Protein AF-A0A931CW16-F1 (afdb_monomer)

Secondary structure (DSSP, 8-state):
---STT----S-S-GGG-SSPPPPPP-TT--PPPHHHHHHHHHS-SSSSTTTTGGGSPTTPPTT---EEE-S-TTS-EEEEEE--BPPTTS---S----B---HHHHHHHHHHHHHHHHTT-EEEEEESS-SSSS-TTSSSSBP--TT-TTSPPPSS-HHHHHHHHHT-TTEEEEEE-SS-S--EEEE--SSTTT-GGG-EEEEE---SSSTT--EEEEEEEE-TTS-EEEEEEEE-----TTSHHHHHHHHHHHHHHHTT----TTT-SSSSBPEETTTTEE-EETTEEPB-TTS---TTS---EEEEEPPPHHHHHHHHHH-S--

Nearest PDB structures (foldseek):
  2xmo-assembly2_B  TM=6.231E-01  e=6.971E-08  Listeria monocytogenes
  9asm-assembly1_B  TM=3.849E-01  e=2.188E+00  Homo sapiens
  8qzr-assembly1_H  TM=4.673E-01  e=2.800E+00  Homo sapiens
  7sg2-assembly2_J  TM=2.780E-01  e=3.369E+00  Homo sapiens

InterPro domains:
  IPR022507 Metallophosphoesterase, RPA4764 [TIGR03768] (1-313)
  IPR029052 Metallo-dependent phosphatase-like [G3DSA:3.60.21.10] (50-248)
  IPR029052 Metallo-dependent phosphatase-like [SSF56300] (57-215)
  IPR051918 Serine/threonine-protein phosphatase CPPED1 [PTHR43143] (79-217)

Structure (mmCIF, N/CA/C/O backbone):
data_AF-A0A931CW16-F1
#
_entry.id   AF-A0A931CW16-F1
#
loop_
_atom_site.group_PDB
_atom_site.id
_atom_site.type_symbol
_atom_site.label_atom_id
_atom_site.label_alt_id
_atom_site.label_comp_id
_atom_site.label_asym_id
_atom_site.label_entity_id
_atom_site.label_seq_id
_atom_site.pdbx_PDB_ins_code
_atom_site.Cartn_x
_atom_site.Cartn_y
_atom_site.Cartn_z
_atom_site.occupancy
_atom_site.B_iso_or_equiv
_atom_site.auth_seq_id
_atom_site.auth_comp_id
_atom_site.auth_asym_id
_atom_site.auth_atom_id
_atom_site.pdbx_PDB_model_num
ATOM 1 N N . ASP A 1 1 ? 19.655 -14.337 -23.519 1.00 57.34 1 ASP A N 1
ATOM 2 C CA . ASP A 1 1 ? 18.785 -14.649 -24.675 1.00 57.34 1 ASP A CA 1
ATOM 3 C C . ASP A 1 1 ? 17.748 -15.747 -24.375 1.00 57.34 1 ASP A C 1
ATOM 5 O O . ASP A 1 1 ? 17.162 -16.269 -25.307 1.00 57.34 1 ASP A O 1
ATOM 9 N N . GLY A 1 2 ? 17.495 -16.106 -23.105 1.00 60.25 2 GLY A N 1
ATOM 10 C CA . GLY A 1 2 ? 16.505 -17.141 -22.759 1.00 60.25 2 GLY A CA 1
ATOM 11 C C . GLY A 1 2 ? 16.958 -18.588 -23.001 1.00 60.25 2 GLY A C 1
ATOM 12 O O . GLY A 1 2 ? 16.238 -19.511 -22.645 1.00 60.25 2 GLY A O 1
ATOM 13 N N . THR A 1 3 ? 18.168 -18.818 -23.524 1.00 62.62 3 THR A N 1
ATOM 14 C CA . THR A 1 3 ? 18.643 -20.160 -23.928 1.00 62.62 3 THR A CA 1
ATOM 15 C C . THR A 1 3 ? 18.969 -21.110 -22.776 1.00 62.62 3 THR A C 1
ATOM 17 O O . THR A 1 3 ? 19.305 -22.272 -23.004 1.00 62.62 3 THR A O 1
ATOM 20 N N . THR A 1 4 ? 18.884 -20.654 -21.524 1.00 65.81 4 THR A N 1
ATOM 21 C CA . THR A 1 4 ? 19.077 -21.517 -20.356 1.00 65.81 4 THR A CA 1
ATOM 22 C C . THR A 1 4 ? 17.974 -21.283 -19.325 1.00 65.81 4 THR A C 1
ATOM 24 O O . THR A 1 4 ? 17.571 -20.133 -19.134 1.00 65.81 4 THR A O 1
ATOM 27 N N . PRO A 1 5 ? 17.548 -22.324 -18.583 1.00 57.94 5 PRO A N 1
ATOM 28 C CA . PRO A 1 5 ? 16.479 -22.212 -17.582 1.00 57.94 5 PRO A CA 1
ATOM 29 C C . PRO A 1 5 ? 16.763 -21.196 -16.469 1.00 57.94 5 PRO A C 1
ATOM 31 O O . PRO A 1 5 ? 15.848 -20.683 -15.839 1.00 57.94 5 PRO A O 1
ATOM 34 N N . ASN A 1 6 ? 18.045 -20.904 -16.228 1.00 64.06 6 ASN A N 1
ATOM 35 C CA . ASN A 1 6 ? 18.498 -19.986 -15.185 1.00 64.06 6 ASN A CA 1
ATOM 36 C C . ASN A 1 6 ? 18.958 -18.631 -15.743 1.00 64.06 6 ASN A C 1
ATOM 38 O O . ASN A 1 6 ? 19.599 -17.871 -15.022 1.00 64.06 6 ASN A O 1
ATOM 42 N N . GLY A 1 7 ? 18.713 -18.353 -17.028 1.00 68.19 7 GLY A N 1
ATOM 43 C CA . GLY A 1 7 ? 19.107 -17.089 -17.648 1.00 68.19 7 GLY A CA 1
ATOM 44 C C . GLY A 1 7 ? 20.611 -16.814 -17.572 1.00 68.19 7 GLY A C 1
ATOM 45 O O . GLY A 1 7 ? 21.000 -15.673 -17.339 1.00 68.19 7 GLY A O 1
ATOM 46 N N . LYS A 1 8 ? 21.461 -17.845 -17.739 1.00 71.38 8 LYS A N 1
ATOM 47 C CA . LYS A 1 8 ? 22.925 -17.715 -17.799 1.00 71.38 8 LYS A CA 1
ATOM 48 C C . LYS A 1 8 ? 23.269 -16.529 -18.688 1.00 71.38 8 LYS A C 1
ATOM 50 O O . LYS A 1 8 ? 22.975 -16.535 -19.884 1.00 71.38 8 LYS A O 1
ATOM 55 N N . ILE A 1 9 ? 23.899 -15.528 -18.087 1.00 68.75 9 ILE A N 1
ATOM 56 C CA . ILE A 1 9 ? 24.319 -14.345 -18.816 1.00 68.75 9 ILE A CA 1
ATOM 57 C C . ILE A 1 9 ? 25.451 -14.785 -19.740 1.00 68.75 9 ILE A C 1
ATOM 59 O O . ILE A 1 9 ? 26.540 -15.155 -19.300 1.00 68.75 9 ILE A O 1
ATOM 63 N N . ILE A 1 10 ? 25.160 -14.809 -21.033 1.00 71.12 10 ILE A N 1
ATOM 64 C CA . ILE A 1 10 ? 26.134 -15.046 -22.088 1.00 71.12 10 ILE A CA 1
ATOM 65 C C . ILE A 1 10 ? 26.307 -13.732 -22.842 1.00 71.12 10 ILE A C 1
ATOM 67 O O . ILE A 1 10 ? 25.326 -13.033 -23.077 1.00 71.12 10 ILE A O 1
ATOM 71 N N . LYS A 1 11 ? 27.553 -13.399 -23.197 1.00 74.12 11 LYS A N 1
ATOM 72 C CA . LYS A 1 11 ? 27.914 -12.150 -23.889 1.00 74.12 11 LYS A CA 1
ATOM 73 C C . LYS A 1 11 ? 27.670 -10.876 -23.051 1.00 74.12 11 LYS A C 1
ATOM 75 O O . LYS A 1 11 ? 26.980 -9.963 -23.483 1.00 74.12 11 LYS A O 1
ATOM 80 N N . TYR A 1 12 ? 28.263 -10.815 -21.857 1.00 78.00 12 TYR A N 1
ATOM 81 C CA . TYR A 1 12 ? 28.337 -9.603 -21.028 1.00 78.00 12 TYR A CA 1
ATOM 82 C C . TYR A 1 12 ? 29.797 -9.203 -20.788 1.00 78.00 12 TYR A C 1
ATOM 84 O O . TYR A 1 12 ? 30.684 -10.057 -20.809 1.00 78.00 12 TYR A O 1
ATOM 92 N N . GLY A 1 13 ? 30.048 -7.917 -20.554 1.00 79.44 13 GLY A N 1
ATOM 93 C CA . GLY A 1 13 ? 31.384 -7.383 -20.292 1.00 79.44 13 GLY A CA 1
ATOM 94 C C . GLY A 1 13 ? 31.537 -5.942 -20.787 1.00 79.44 13 GLY A C 1
ATOM 95 O O . GLY A 1 13 ? 30.574 -5.381 -21.310 1.00 79.44 13 GLY A O 1
ATOM 96 N N . PRO A 1 14 ? 32.731 -5.346 -20.622 1.00 84.25 14 PRO A N 1
ATOM 97 C CA . PRO A 1 14 ? 33.080 -4.063 -21.227 1.00 84.25 14 PRO A CA 1
ATOM 98 C C . PRO A 1 14 ? 32.743 -4.026 -22.718 1.00 84.25 14 PRO A C 1
ATOM 100 O O . PRO A 1 14 ? 32.981 -5.009 -23.419 1.00 84.25 14 PRO A O 1
ATOM 103 N N . VAL A 1 15 ? 32.223 -2.894 -23.196 1.00 82.06 15 VAL A N 1
ATOM 104 C CA . VAL A 1 15 ? 31.842 -2.709 -24.608 1.00 82.06 15 VAL A CA 1
ATOM 105 C C . VAL A 1 15 ? 33.021 -3.014 -25.540 1.00 82.06 15 VAL A C 1
ATOM 107 O O . VAL A 1 15 ? 32.836 -3.697 -26.541 1.00 82.06 15 VAL A O 1
ATOM 110 N N . ASP A 1 16 ? 34.240 -2.635 -25.143 1.00 90.00 16 ASP A N 1
ATOM 111 C CA . ASP A 1 16 ? 35.482 -2.876 -25.894 1.00 90.00 16 ASP A CA 1
ATOM 112 C C . ASP A 1 16 ? 35.802 -4.365 -26.120 1.00 90.00 16 ASP A C 1
ATOM 114 O O . ASP A 1 16 ? 36.555 -4.710 -27.030 1.00 90.00 16 ASP A O 1
ATOM 118 N N . ASN A 1 17 ? 35.215 -5.271 -25.328 1.00 88.69 17 ASN A N 1
ATOM 119 C CA . ASN A 1 17 ? 35.391 -6.715 -25.502 1.00 88.69 17 ASN A CA 1
ATOM 120 C C . ASN A 1 17 ? 34.526 -7.289 -26.638 1.00 88.69 17 ASN A C 1
ATOM 122 O O . ASN A 1 17 ? 34.609 -8.487 -26.921 1.00 88.69 17 ASN A O 1
ATOM 126 N N . PHE A 1 18 ? 33.687 -6.470 -27.276 1.00 86.25 18 PHE A N 1
ATOM 127 C CA . PHE A 1 18 ? 32.764 -6.890 -28.321 1.00 86.25 18 PHE A CA 1
ATOM 128 C C . PHE A 1 18 ? 33.027 -6.108 -29.610 1.00 86.25 18 PHE A C 1
ATOM 130 O O . PHE A 1 18 ? 32.731 -4.922 -29.705 1.00 86.25 18 PHE A O 1
ATOM 137 N N . SER A 1 19 ? 33.529 -6.790 -30.646 1.00 90.12 19 SER A N 1
ATOM 138 C CA . SER A 1 19 ? 33.663 -6.209 -31.994 1.00 90.12 19 SER A CA 1
ATOM 139 C C . SER A 1 19 ? 32.308 -5.892 -32.642 1.00 90.12 19 SER A C 1
ATOM 141 O O . SER A 1 19 ? 32.228 -5.048 -33.531 1.00 90.12 19 SER A O 1
ATOM 143 N N . THR A 1 20 ? 31.246 -6.557 -32.185 1.00 87.19 20 THR A N 1
ATOM 144 C CA . THR A 1 20 ? 29.844 -6.297 -32.525 1.00 87.19 20 THR A CA 1
ATOM 145 C C . THR A 1 20 ? 28.998 -6.419 -31.258 1.00 87.19 20 THR A C 1
ATOM 147 O O . THR A 1 20 ? 29.183 -7.408 -30.534 1.00 87.19 20 THR A O 1
ATOM 150 N N . PRO A 1 21 ? 28.060 -5.492 -30.988 1.00 84.25 21 PRO A N 1
ATOM 151 C CA . PRO A 1 21 ? 27.172 -5.591 -29.835 1.00 84.25 21 PRO A CA 1
ATOM 152 C C . PRO A 1 21 ? 26.473 -6.958 -29.764 1.00 84.25 21 PRO A C 1
ATOM 154 O O . PRO A 1 21 ? 26.014 -7.462 -30.791 1.00 84.25 21 PRO A O 1
ATOM 157 N N . PRO A 1 22 ? 26.384 -7.588 -28.581 1.00 81.50 22 PRO A N 1
ATOM 158 C CA . PRO A 1 22 ? 25.623 -8.816 -28.414 1.00 81.50 22 PRO A CA 1
ATOM 159 C C . PRO A 1 22 ? 24.160 -8.628 -28.814 1.00 81.50 22 PRO A C 1
ATOM 161 O O . PRO A 1 22 ? 23.429 -7.860 -28.195 1.00 81.50 22 PRO A O 1
ATOM 164 N N . GLU A 1 23 ? 23.719 -9.373 -29.821 1.00 79.12 23 GLU A N 1
ATOM 165 C CA . GLU A 1 23 ? 22.314 -9.393 -30.214 1.00 79.12 23 GLU A CA 1
ATOM 166 C C . GLU A 1 23 ? 21.527 -10.397 -29.367 1.00 79.12 23 GLU A C 1
ATOM 168 O O . GLU A 1 23 ? 21.999 -11.498 -29.047 1.00 79.12 23 GLU A O 1
ATOM 173 N N . VAL A 1 24 ? 20.303 -10.014 -29.008 1.00 75.88 24 VAL A N 1
ATOM 174 C CA . VAL A 1 24 ? 19.312 -10.925 -28.437 1.00 75.88 24 VAL A CA 1
ATOM 175 C C . VAL A 1 24 ? 18.576 -11.570 -29.602 1.00 75.88 24 VAL A C 1
ATOM 177 O O . VAL A 1 24 ? 18.041 -10.857 -30.445 1.00 75.88 24 VAL A O 1
ATOM 180 N N . VAL A 1 25 ? 18.538 -12.906 -29.643 1.00 79.69 25 VAL A N 1
ATOM 181 C CA . VAL A 1 25 ? 17.783 -13.643 -30.666 1.00 79.69 25 VAL A CA 1
ATOM 182 C C . VAL A 1 25 ? 16.345 -13.126 -30.686 1.00 79.69 25 VAL A C 1
ATOM 184 O O . VAL A 1 25 ? 15.686 -13.086 -29.639 1.00 79.69 25 VAL A O 1
ATOM 187 N N . ALA A 1 26 ? 15.904 -12.685 -31.866 1.00 82.56 26 ALA A N 1
ATOM 188 C CA . ALA A 1 26 ? 14.536 -12.253 -32.082 1.00 82.56 26 ALA A CA 1
ATOM 189 C C . ALA A 1 26 ? 13.607 -13.439 -31.827 1.00 82.56 26 ALA A C 1
ATOM 191 O O . ALA A 1 26 ? 13.802 -14.528 -32.365 1.00 82.56 26 ALA A O 1
ATOM 192 N N . ASP A 1 27 ? 12.621 -13.210 -30.979 1.00 83.62 27 ASP A N 1
ATOM 193 C CA . ASP A 1 27 ? 11.604 -14.181 -30.629 1.00 83.62 27 ASP A CA 1
ATOM 194 C C . ASP A 1 27 ? 10.280 -13.613 -31.149 1.00 83.62 27 ASP A C 1
ATOM 196 O O . ASP A 1 27 ? 9.843 -12.586 -30.623 1.00 83.62 27 ASP A O 1
ATOM 200 N N . PRO A 1 28 ? 9.694 -14.185 -32.219 1.00 87.69 28 PRO A N 1
ATOM 201 C CA . PRO A 1 28 ? 8.461 -13.660 -32.798 1.00 87.69 28 PRO A CA 1
ATOM 202 C C . PRO A 1 28 ? 7.274 -13.749 -31.829 1.00 87.69 28 PRO A C 1
ATOM 204 O O . PRO A 1 28 ? 6.307 -13.013 -32.011 1.00 87.69 28 PRO A O 1
ATOM 207 N N . ASP A 1 29 ? 7.371 -14.580 -30.786 1.00 86.62 29 ASP A N 1
ATOM 208 C CA . ASP A 1 29 ? 6.355 -14.716 -29.743 1.00 86.62 29 ASP A CA 1
ATOM 209 C C . ASP A 1 29 ? 6.587 -13.737 -28.575 1.00 86.62 29 ASP A C 1
ATOM 211 O O . ASP A 1 29 ? 5.771 -13.655 -27.656 1.00 86.62 29 ASP A O 1
ATOM 215 N N . ARG A 1 30 ? 7.679 -12.956 -28.583 1.00 88.31 30 ARG A N 1
ATOM 216 C CA . ARG A 1 30 ? 7.938 -11.932 -27.563 1.00 88.31 30 ARG A CA 1
ATOM 217 C C . ARG A 1 30 ? 7.232 -10.630 -27.921 1.00 88.31 30 ARG A C 1
ATOM 219 O O . ARG A 1 30 ? 7.682 -9.881 -28.784 1.00 88.31 30 ARG A O 1
ATOM 226 N N . TYR A 1 31 ? 6.196 -10.308 -27.160 1.00 88.50 31 TYR A N 1
ATOM 227 C CA . TYR A 1 31 ? 5.486 -9.036 -27.238 1.00 88.50 31 TYR A CA 1
ATOM 228 C C . TYR A 1 31 ? 5.188 -8.494 -25.835 1.00 88.50 31 TYR A C 1
ATOM 230 O O . TYR A 1 31 ? 5.164 -9.239 -24.855 1.00 88.50 31 TYR A O 1
ATOM 238 N N . SER A 1 32 ? 4.997 -7.180 -25.731 1.00 88.94 32 SER A N 1
ATOM 239 C CA . SER A 1 32 ? 4.537 -6.546 -24.493 1.00 88.94 32 SER A CA 1
ATOM 240 C C . SER A 1 32 ? 3.039 -6.773 -24.320 1.00 88.94 32 SER A C 1
ATOM 242 O O . SER A 1 32 ? 2.284 -6.635 -25.281 1.00 88.94 32 SER A O 1
ATOM 244 N N . LEU A 1 33 ? 2.609 -7.084 -23.099 1.00 91.44 33 LEU A N 1
ATOM 245 C CA . LEU A 1 33 ? 1.189 -7.180 -22.769 1.00 91.44 33 LEU A CA 1
ATOM 246 C C . LEU A 1 33 ? 0.609 -5.785 -22.525 1.00 91.44 33 LEU A C 1
ATOM 248 O O . LEU A 1 33 ? 1.246 -4.950 -21.882 1.00 91.44 33 LEU A O 1
ATOM 252 N N . THR A 1 34 ? -0.616 -5.551 -22.991 1.00 90.31 34 THR A N 1
ATOM 253 C CA . THR A 1 34 ? -1.440 -4.446 -22.482 1.00 90.31 34 THR A CA 1
ATOM 254 C C . THR A 1 34 ? -1.905 -4.752 -21.056 1.00 90.31 34 THR A C 1
ATOM 256 O O . THR A 1 34 ? -1.884 -5.907 -20.626 1.00 90.31 34 THR A O 1
ATOM 259 N N . LYS A 1 35 ? -2.390 -3.742 -20.321 1.00 90.31 35 LYS A N 1
ATOM 260 C CA . LYS A 1 35 ? -2.974 -3.945 -18.984 1.00 90.31 35 LYS A CA 1
ATOM 261 C C . LYS A 1 35 ? -4.098 -4.985 -19.000 1.00 90.31 35 LYS A C 1
ATOM 263 O O . LYS A 1 35 ? -4.110 -5.888 -18.172 1.00 90.31 35 LYS A O 1
ATOM 268 N N . THR A 1 36 ? -4.992 -4.915 -19.986 1.00 92.62 36 THR A N 1
ATOM 269 C CA . THR A 1 36 ? -6.078 -5.891 -20.155 1.00 92.62 36 THR A CA 1
ATOM 270 C C . THR A 1 36 ? -5.546 -7.303 -20.394 1.00 92.62 36 THR A C 1
ATOM 272 O O . THR A 1 36 ? -5.963 -8.223 -19.703 1.00 92.62 36 THR A O 1
ATOM 275 N N . GLN A 1 37 ? -4.570 -7.477 -21.292 1.00 93.88 37 GLN A N 1
ATOM 276 C CA . GLN A 1 37 ? -3.961 -8.790 -21.543 1.00 93.88 37 GLN A CA 1
ATOM 277 C C . GLN A 1 37 ? -3.226 -9.334 -20.310 1.00 93.88 37 GLN A C 1
ATOM 279 O O . GLN A 1 37 ? -3.226 -10.538 -20.060 1.00 93.88 37 GLN A O 1
ATOM 284 N N . TRP A 1 38 ? -2.596 -8.451 -19.532 1.00 93.62 38 TRP A N 1
ATOM 285 C CA . TRP A 1 38 ? -1.941 -8.817 -18.281 1.00 93.62 38 TRP A CA 1
ATOM 286 C C . TRP A 1 38 ? -2.953 -9.301 -17.237 1.00 93.62 38 TRP A C 1
ATOM 288 O O . TRP A 1 38 ? -2.726 -10.348 -16.639 1.00 93.62 38 TRP A O 1
ATOM 298 N N . ILE A 1 39 ? -4.093 -8.617 -17.076 1.00 94.88 39 ILE A N 1
ATOM 299 C CA . ILE A 1 39 ? -5.200 -9.057 -16.206 1.00 94.88 39 ILE A CA 1
ATOM 300 C C . ILE A 1 39 ? -5.759 -10.407 -16.678 1.00 94.88 39 ILE A C 1
ATOM 302 O O . ILE A 1 39 ? -5.897 -11.331 -15.878 1.00 94.88 39 ILE A O 1
ATOM 306 N N . GLU A 1 40 ? -6.030 -10.559 -17.978 1.00 95.00 40 GLU A N 1
ATOM 307 C CA . GLU A 1 40 ? -6.536 -11.807 -18.568 1.00 95.00 40 GLU A CA 1
ATOM 308 C C . GLU A 1 40 ? -5.609 -13.000 -18.288 1.00 95.00 40 GLU A C 1
ATOM 310 O O . GLU A 1 40 ? -6.080 -14.110 -18.026 1.00 95.00 40 GLU A O 1
ATOM 315 N N . ALA A 1 41 ? -4.291 -12.779 -18.261 1.00 94.62 41 ALA A N 1
ATOM 316 C CA . ALA A 1 41 ? -3.324 -13.827 -17.958 1.00 94.62 41 ALA A CA 1
ATOM 317 C C . ALA A 1 41 ? -3.500 -14.427 -16.548 1.00 94.62 41 ALA A C 1
ATOM 319 O O . ALA A 1 41 ? -3.218 -15.611 -16.367 1.00 94.62 41 ALA A O 1
ATOM 320 N N . PHE A 1 42 ? -4.024 -13.679 -15.565 1.00 95.81 42 PHE A N 1
ATOM 321 C CA . PHE A 1 42 ? -4.295 -14.218 -14.221 1.00 95.81 42 PHE A CA 1
ATOM 322 C C . PHE A 1 42 ? -5.445 -15.223 -14.188 1.00 95.81 42 PHE A C 1
ATOM 324 O O . PHE A 1 42 ? -5.510 -16.037 -13.265 1.00 95.81 42 PHE A O 1
ATOM 331 N N . PHE A 1 43 ? -6.335 -15.208 -15.180 1.00 96.62 43 PHE A N 1
ATOM 332 C CA . PHE A 1 43 ? -7.392 -16.212 -15.311 1.00 96.62 43 PHE A CA 1
ATOM 333 C C . PHE A 1 43 ? -6.874 -17.513 -15.929 1.00 96.62 43 PHE A C 1
ATOM 335 O O . PHE A 1 43 ? -7.404 -18.583 -15.636 1.00 96.62 43 PHE A O 1
ATOM 342 N N . ASN A 1 44 ? -5.801 -17.449 -16.723 1.00 96.06 44 ASN A N 1
ATOM 343 C CA . ASN A 1 44 ? -5.103 -18.623 -17.241 1.00 96.06 44 ASN A CA 1
ATOM 344 C C . ASN A 1 44 ? -3.962 -19.047 -16.301 1.00 96.06 44 ASN A C 1
ATOM 346 O O . ASN A 1 44 ? -2.779 -18.974 -16.637 1.00 96.06 44 ASN A O 1
ATOM 350 N N . THR A 1 45 ? -4.329 -19.472 -15.096 1.00 94.88 45 THR A N 1
ATOM 351 C CA . THR A 1 45 ? -3.386 -19.842 -14.037 1.00 94.88 45 THR A CA 1
ATOM 352 C C . THR A 1 45 ? -3.533 -21.308 -13.622 1.00 94.88 45 THR A C 1
ATOM 354 O O . THR A 1 45 ? -4.551 -21.949 -13.863 1.00 94.88 45 THR A O 1
ATOM 357 N N . SER A 1 46 ? -2.492 -21.841 -12.980 1.00 95.56 46 SER A N 1
ATOM 358 C CA . SER A 1 46 ? -2.514 -23.153 -12.312 1.00 95.56 46 SER A CA 1
ATOM 359 C C . SER A 1 46 ? -2.668 -23.046 -10.790 1.00 95.56 46 SER A C 1
ATOM 361 O O . SER A 1 46 ? -2.697 -24.067 -10.103 1.00 95.56 46 SER A O 1
ATOM 363 N N . THR A 1 47 ? -2.724 -21.822 -10.257 1.00 94.88 47 THR A N 1
ATOM 364 C CA . THR A 1 47 ? -2.871 -21.531 -8.828 1.00 94.88 47 THR A CA 1
ATOM 365 C C . THR A 1 47 ? -4.223 -20.902 -8.536 1.00 94.88 47 THR A C 1
ATOM 367 O O . THR A 1 47 ? -4.776 -20.183 -9.361 1.00 94.88 47 THR A O 1
ATOM 370 N N . GLU A 1 48 ? -4.733 -21.142 -7.333 1.00 93.88 48 GLU A N 1
ATOM 371 C CA . GLU A 1 48 ? -6.018 -20.605 -6.894 1.00 93.88 48 GLU A CA 1
ATOM 372 C C . GLU A 1 48 ? -5.860 -19.302 -6.084 1.00 93.88 48 GLU A C 1
ATOM 374 O O . GLU A 1 48 ? -4.836 -19.128 -5.412 1.00 93.88 48 GLU A O 1
ATOM 379 N N . PRO A 1 49 ? -6.884 -18.428 -6.079 1.00 93.94 49 PRO A N 1
ATOM 380 C CA . PRO A 1 49 ? -8.067 -18.501 -6.939 1.00 93.94 49 PRO A CA 1
ATOM 381 C C . PRO A 1 49 ? -7.735 -18.106 -8.386 1.00 93.94 49 PRO A C 1
ATOM 383 O O . PRO A 1 49 ? -6.933 -17.197 -8.614 1.00 93.94 49 PRO A O 1
ATOM 386 N N . ALA A 1 50 ? -8.367 -18.752 -9.369 1.00 96.00 50 ALA A N 1
ATOM 387 C CA . ALA A 1 50 ? -8.290 -18.300 -10.760 1.00 96.00 50 ALA A CA 1
ATOM 388 C C . ALA A 1 50 ? -8.699 -16.818 -10.883 1.00 96.00 50 ALA A C 1
ATOM 390 O O . ALA A 1 50 ? -9.683 -16.387 -10.288 1.00 96.00 50 ALA A O 1
ATOM 391 N N . GLY A 1 51 ? -7.923 -16.026 -11.628 1.00 95.62 51 GLY A N 1
ATOM 392 C CA . GLY A 1 51 ? -8.107 -14.574 -11.726 1.00 95.62 51 GLY A CA 1
ATOM 393 C C . GLY A 1 51 ? -7.457 -13.777 -10.591 1.00 95.62 51 GLY A C 1
ATOM 394 O O . GLY A 1 51 ? -7.314 -12.569 -10.729 1.00 95.62 51 GLY A O 1
ATOM 395 N N . HIS A 1 52 ? -7.015 -14.419 -9.499 1.00 95.38 52 HIS A N 1
ATOM 396 C CA . HIS A 1 52 ? -6.299 -13.779 -8.379 1.00 95.38 52 HIS A CA 1
ATOM 397 C C . HIS A 1 52 ? -6.996 -12.516 -7.840 1.00 95.38 52 HIS A C 1
ATOM 399 O O . HIS A 1 52 ? -6.344 -11.547 -7.458 1.00 95.38 52 HIS A O 1
ATOM 405 N N . GLY A 1 53 ? -8.335 -12.539 -7.815 1.00 96.12 53 GLY A N 1
ATOM 406 C CA . GLY A 1 53 ? -9.190 -11.444 -7.352 1.00 96.12 53 GLY A CA 1
ATOM 407 C C . GLY A 1 53 ? -9.764 -10.563 -8.463 1.00 96.12 53 GLY A C 1
ATOM 408 O O . GLY A 1 53 ? -10.743 -9.865 -8.217 1.00 96.12 53 GLY A O 1
ATOM 409 N N . PHE A 1 54 ? -9.247 -10.624 -9.695 1.00 96.94 54 PHE A N 1
ATOM 410 C CA . PHE A 1 54 ? -9.810 -9.852 -10.811 1.00 96.94 54 PHE A CA 1
ATOM 411 C C . PHE A 1 54 ? -11.218 -10.302 -11.220 1.00 96.94 54 PHE A C 1
ATOM 413 O O . PHE A 1 54 ? -11.941 -9.545 -11.859 1.00 96.94 54 PHE A O 1
ATOM 420 N N . ASP A 1 55 ? -11.650 -11.496 -10.806 1.00 95.25 55 ASP A N 1
ATOM 421 C CA . ASP A 1 55 ? -13.042 -11.946 -10.899 1.00 95.25 55 ASP A CA 1
ATOM 422 C C . ASP A 1 55 ? -14.005 -11.101 -10.043 1.00 95.25 55 ASP A C 1
ATOM 424 O O . ASP A 1 55 ? -15.217 -11.145 -10.249 1.00 95.25 55 ASP A O 1
ATOM 428 N N . ARG A 1 56 ? -13.468 -10.322 -9.094 1.00 96.81 56 ARG A N 1
ATOM 429 C CA . ARG A 1 56 ? -14.211 -9.460 -8.164 1.00 96.81 56 ARG A CA 1
ATOM 430 C C . ARG A 1 56 ? -14.265 -7.999 -8.589 1.00 96.81 56 ARG A C 1
ATOM 432 O O . ARG A 1 56 ? -14.857 -7.198 -7.867 1.00 96.81 56 ARG A O 1
ATOM 439 N N . VAL A 1 57 ? -13.655 -7.639 -9.718 1.00 97.50 57 VAL A N 1
ATOM 440 C CA . VAL A 1 57 ? -13.814 -6.296 -10.288 1.00 97.50 57 VAL A CA 1
ATOM 441 C C . VAL A 1 57 ? -15.314 -6.043 -10.502 1.00 97.50 57 VAL A C 1
ATOM 443 O O . VAL A 1 57 ? -15.980 -6.887 -11.113 1.00 97.50 57 VAL A O 1
ATOM 446 N N . PRO A 1 58 ? -15.876 -4.925 -10.001 1.00 95.94 58 PRO A N 1
ATOM 447 C CA . PRO A 1 58 ? -17.298 -4.656 -10.151 1.00 95.94 58 PRO A CA 1
ATOM 448 C C . PRO A 1 58 ? -17.727 -4.664 -11.627 1.00 95.94 58 PRO A C 1
ATOM 450 O O . PRO A 1 58 ? -16.978 -4.218 -12.500 1.00 95.94 58 PRO A O 1
ATOM 453 N N . PRO A 1 59 ? -18.938 -5.144 -11.950 1.00 94.06 59 PRO A N 1
ATOM 454 C CA . PRO A 1 59 ? -19.428 -5.093 -13.319 1.00 94.06 59 PRO A CA 1
ATOM 455 C C . PRO A 1 59 ? -19.614 -3.640 -13.779 1.00 94.06 59 PRO A C 1
ATOM 457 O O . PRO A 1 59 ? -19.984 -2.768 -12.997 1.00 94.06 59 PRO A O 1
ATOM 460 N N . GLY A 1 60 ? -19.414 -3.390 -15.075 1.00 93.00 60 GLY A N 1
ATOM 461 C CA . GLY A 1 60 ? -19.627 -2.070 -15.682 1.00 93.00 60 GLY A CA 1
ATOM 462 C C . GLY A 1 60 ? -18.437 -1.109 -15.599 1.00 93.00 60 GLY A C 1
ATOM 463 O O . GLY A 1 60 ? -18.556 0.010 -16.091 1.00 93.00 60 GLY A O 1
ATOM 464 N N . GLN A 1 61 ? -17.308 -1.542 -15.032 1.00 95.19 61 GLN A N 1
ATOM 465 C CA . GLN A 1 61 ? -16.057 -0.780 -15.051 1.00 95.19 61 GLN A CA 1
ATOM 466 C C . GLN A 1 61 ? -15.395 -0.805 -16.435 1.00 95.19 61 GLN A C 1
ATOM 468 O O . GLN A 1 61 ? -15.666 -1.683 -17.264 1.00 95.19 61 GLN A O 1
ATOM 473 N N . GLU A 1 62 ? -14.528 0.170 -16.706 1.00 92.69 62 GLU A N 1
ATOM 474 C CA . GLU A 1 62 ? -13.822 0.260 -17.980 1.00 92.69 62 GLU A CA 1
ATOM 475 C C . GLU A 1 62 ? -12.778 -0.861 -18.169 1.00 92.69 62 GLU A C 1
ATOM 477 O O . GLU A 1 62 ? -12.284 -1.441 -17.195 1.00 92.69 62 GLU A O 1
ATOM 482 N N . PRO A 1 63 ? -12.385 -1.174 -19.422 1.00 90.50 63 PRO A N 1
ATOM 483 C CA . PRO A 1 63 ? -11.315 -2.133 -19.675 1.00 90.50 63 PRO A CA 1
ATOM 484 C C . PRO A 1 63 ? -10.025 -1.753 -18.941 1.00 90.50 63 PRO A C 1
ATOM 486 O O . PRO A 1 63 ? -9.524 -0.640 -19.081 1.00 90.50 63 PRO A O 1
ATOM 489 N N . GLY A 1 64 ? -9.461 -2.700 -18.189 1.00 90.38 64 GLY A N 1
ATOM 490 C CA . GLY A 1 64 ? -8.250 -2.462 -17.403 1.00 90.38 64 GLY A CA 1
ATOM 491 C C . GLY A 1 64 ? -8.492 -1.847 -16.020 1.00 90.38 64 GLY A C 1
ATOM 492 O O . GLY A 1 64 ? -7.516 -1.569 -15.325 1.00 90.38 64 GLY A O 1
ATOM 493 N N . PHE A 1 65 ? -9.746 -1.652 -15.593 1.00 95.44 65 PHE A N 1
ATOM 494 C CA . PHE A 1 65 ? -10.049 -1.390 -14.187 1.00 95.44 65 PHE A CA 1
ATOM 495 C C . PHE A 1 65 ? -9.664 -2.611 -13.345 1.00 95.44 65 PHE A C 1
ATOM 497 O O . PHE A 1 65 ? -10.112 -3.728 -13.599 1.00 95.44 65 PHE A O 1
ATOM 504 N N . ALA A 1 66 ? -8.787 -2.390 -12.370 1.00 96.19 66 ALA A N 1
ATOM 505 C CA . ALA A 1 66 ? -8.120 -3.447 -11.614 1.00 96.19 66 ALA A CA 1
ATOM 506 C C . ALA A 1 66 ? -8.380 -3.350 -10.104 1.00 96.19 66 ALA A C 1
ATOM 508 O O . ALA A 1 66 ? -7.737 -4.057 -9.328 1.00 96.19 66 ALA A O 1
ATOM 509 N N . CYS A 1 67 ? -9.311 -2.487 -9.684 1.00 98.44 67 CYS A N 1
ATOM 510 C CA . CYS A 1 67 ? -9.694 -2.380 -8.286 1.00 98.44 67 CYS A CA 1
ATOM 511 C C . CYS A 1 67 ? -10.823 -3.357 -7.946 1.00 98.44 67 CYS A C 1
ATOM 513 O O . CYS A 1 67 ? -11.747 -3.569 -8.735 1.00 98.44 67 CYS A O 1
ATOM 515 N N . TYR A 1 68 ? -10.750 -3.947 -6.761 1.00 98.62 68 TYR A N 1
ATOM 516 C CA . TYR A 1 68 ? -11.764 -4.854 -6.235 1.00 98.62 68 TYR A CA 1
ATOM 517 C C . TYR A 1 68 ? -11.674 -4.913 -4.711 1.00 98.62 68 TYR A C 1
ATOM 519 O O . TYR A 1 68 ? -10.670 -4.517 -4.120 1.00 98.62 68 TYR A O 1
ATOM 527 N N . SER A 1 69 ? -12.699 -5.442 -4.054 1.00 98.56 69 SER A N 1
ATOM 528 C CA . SER A 1 69 ? -12.664 -5.688 -2.615 1.00 98.56 69 SER A CA 1
ATOM 529 C C . SER A 1 69 ? -13.112 -7.104 -2.275 1.00 98.56 69 SER A C 1
ATOM 531 O O . SER A 1 69 ? -13.721 -7.815 -3.081 1.00 98.56 69 SER A O 1
ATOM 533 N N . PHE A 1 70 ? -12.732 -7.567 -1.087 1.00 97.88 70 PHE A N 1
ATOM 534 C CA . PHE A 1 70 ? -13.163 -8.858 -0.568 1.00 97.88 70 PHE A CA 1
ATOM 535 C C . PHE A 1 70 ? -13.122 -8.898 0.957 1.00 97.88 70 PHE A C 1
ATOM 537 O O . PHE A 1 70 ? -12.391 -8.152 1.609 1.00 97.88 70 PHE A O 1
ATOM 544 N N . ILE A 1 71 ? -13.891 -9.828 1.518 1.00 97.44 71 ILE A N 1
ATOM 545 C CA . ILE A 1 71 ? -13.922 -10.132 2.948 1.00 97.44 71 ILE A CA 1
ATOM 546 C C . ILE A 1 71 ? -13.243 -11.495 3.126 1.00 97.44 71 ILE A C 1
ATOM 548 O O . ILE A 1 71 ? -13.790 -12.498 2.659 1.00 97.44 71 ILE A O 1
ATOM 552 N N . PRO A 1 72 ? -12.050 -11.574 3.750 1.00 95.00 72 PRO A N 1
ATOM 553 C CA . PRO A 1 72 ? -11.300 -12.828 3.830 1.00 95.00 72 PRO A CA 1
ATOM 554 C C . PRO A 1 72 ? -12.030 -13.933 4.605 1.00 95.00 72 PRO A C 1
ATOM 556 O O . PRO A 1 72 ? -11.860 -15.114 4.304 1.00 95.00 72 PRO A O 1
ATOM 559 N N . LYS A 1 73 ? -12.807 -13.556 5.629 1.00 95.38 73 LYS A N 1
ATOM 560 C CA . LYS A 1 73 ? -13.590 -14.460 6.483 1.00 95.38 73 LYS A CA 1
ATOM 561 C C . LYS A 1 73 ? -14.902 -13.782 6.850 1.00 95.38 73 LYS A C 1
ATOM 563 O O . LYS A 1 73 ? -14.865 -12.698 7.412 1.00 95.38 73 LYS A O 1
ATOM 568 N N . ALA A 1 74 ? -16.038 -14.408 6.558 1.00 93.25 74 ALA A N 1
ATOM 569 C CA . ALA A 1 74 ? -17.352 -13.782 6.722 1.00 93.25 74 ALA A CA 1
ATOM 570 C C . ALA A 1 74 ? -17.686 -13.432 8.186 1.00 93.25 74 ALA A C 1
ATOM 572 O O . ALA A 1 74 ? -18.430 -12.492 8.445 1.00 93.25 74 ALA A O 1
ATOM 573 N N . GLU A 1 75 ? -17.126 -14.172 9.143 1.00 94.25 75 GLU A N 1
ATOM 574 C CA . GLU A 1 75 ? -17.363 -13.995 10.579 1.00 94.25 75 GLU A CA 1
ATOM 575 C C . GLU A 1 75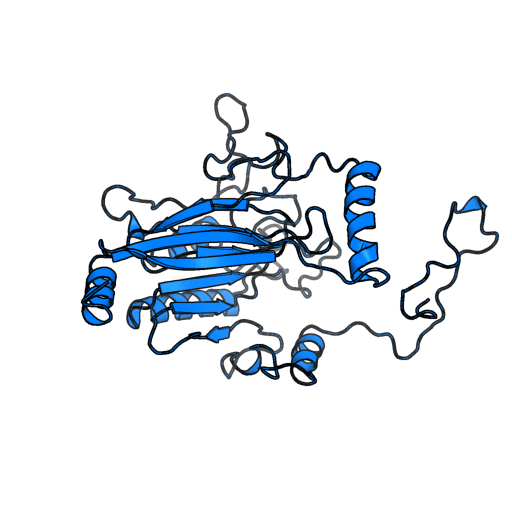 ? -16.467 -12.917 11.208 1.00 94.25 75 GLU A C 1
ATOM 577 O O . GLU A 1 75 ? -16.663 -12.551 12.366 1.00 94.25 75 GLU A O 1
ATOM 582 N N . ILE A 1 76 ? -15.470 -12.421 10.467 1.00 95.44 76 ILE A N 1
ATOM 583 C CA . ILE A 1 76 ? -14.574 -11.357 10.914 1.00 95.44 76 ILE A CA 1
ATOM 584 C C . ILE A 1 76 ? -14.831 -10.143 10.019 1.00 95.44 76 ILE A C 1
ATOM 586 O O . ILE A 1 76 ? -14.575 -10.228 8.819 1.00 95.44 76 ILE A O 1
ATOM 590 N N . PRO A 1 77 ? -15.302 -9.009 10.562 1.00 96.81 77 PRO A N 1
ATOM 591 C CA . PRO A 1 77 ? -15.699 -7.852 9.764 1.00 96.81 77 PRO A CA 1
ATOM 592 C C . PRO A 1 77 ? -14.467 -7.065 9.293 1.00 96.81 77 PRO A C 1
ATOM 594 O O . PRO A 1 77 ? -14.240 -5.938 9.716 1.00 96.81 77 PRO A O 1
ATOM 597 N N . ILE A 1 78 ? -13.634 -7.687 8.455 1.00 98.31 78 ILE A N 1
ATOM 598 C CA . ILE A 1 78 ? -12.478 -7.074 7.800 1.00 98.31 78 ILE A CA 1
ATOM 599 C C . ILE A 1 78 ? -12.721 -7.075 6.294 1.00 98.31 78 ILE A C 1
ATOM 601 O O . ILE A 1 78 ? -12.841 -8.134 5.675 1.00 98.31 78 ILE A O 1
ATOM 605 N N . LYS A 1 79 ? -12.719 -5.880 5.711 1.00 98.62 79 LYS A N 1
ATOM 606 C CA . LYS A 1 79 ? -12.752 -5.629 4.274 1.00 98.62 79 LYS A CA 1
ATOM 607 C C . LYS A 1 79 ? -11.350 -5.292 3.785 1.00 98.62 79 LYS A C 1
ATOM 609 O O . LYS A 1 79 ? -10.680 -4.418 4.338 1.00 98.62 79 LYS A O 1
ATOM 614 N N . VAL A 1 80 ? -10.904 -5.975 2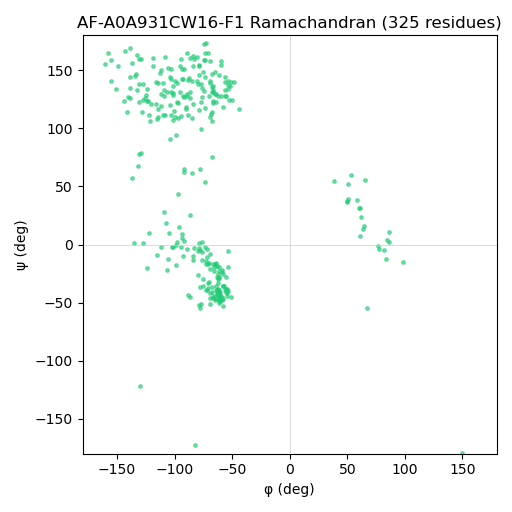.738 1.00 98.81 80 VAL A N 1
ATOM 615 C CA . VAL A 1 80 ? -9.674 -5.633 2.016 1.00 98.81 80 VAL A CA 1
ATOM 616 C C . VAL A 1 80 ? -10.068 -4.957 0.712 1.00 98.81 80 VAL A C 1
ATOM 618 O O . VAL A 1 80 ? -10.760 -5.557 -0.107 1.00 98.81 80 VAL A O 1
ATOM 621 N N . ILE A 1 81 ? -9.628 -3.715 0.534 1.00 98.94 81 ILE A N 1
ATOM 622 C CA . ILE A 1 81 ? -9.837 -2.886 -0.654 1.00 98.94 81 ILE A CA 1
ATOM 623 C C . ILE A 1 81 ? -8.539 -2.923 -1.459 1.00 98.94 81 ILE A C 1
ATOM 625 O O . ILE A 1 81 ? -7.534 -2.343 -1.052 1.00 98.94 81 ILE A O 1
ATOM 629 N N . VAL A 1 82 ? -8.537 -3.629 -2.585 1.00 98.75 82 VAL A N 1
ATOM 630 C CA . VAL A 1 82 ? -7.401 -3.683 -3.510 1.00 98.75 82 VAL A CA 1
ATOM 631 C C . VAL A 1 82 ? -7.543 -2.539 -4.504 1.00 98.75 82 VAL A C 1
ATOM 633 O O . VAL A 1 82 ? -8.458 -2.526 -5.325 1.00 98.75 82 VAL A O 1
ATOM 636 N N . LEU A 1 83 ? -6.648 -1.562 -4.397 1.00 98.81 83 LEU A N 1
ATOM 637 C CA . LEU A 1 83 ? -6.702 -0.302 -5.126 1.00 98.81 83 LEU A CA 1
ATOM 638 C C . LEU A 1 83 ? -5.563 -0.227 -6.150 1.00 98.81 83 LEU A C 1
ATOM 640 O O . LEU A 1 83 ? -4.385 -0.208 -5.790 1.00 98.81 83 LEU A O 1
ATOM 644 N N . ASP A 1 84 ? -5.916 -0.111 -7.429 1.00 97.62 84 ASP A N 1
ATOM 645 C CA . ASP A 1 84 ? -4.982 0.318 -8.469 1.00 97.62 84 ASP A CA 1
ATOM 646 C C . ASP A 1 84 ? -4.801 1.836 -8.383 1.00 97.62 84 ASP A C 1
ATOM 648 O O . ASP A 1 84 ? -5.641 2.599 -8.857 1.00 97.62 84 ASP A O 1
ATOM 652 N N . ASN A 1 85 ? -3.709 2.261 -7.747 1.00 97.94 85 ASN A N 1
ATOM 653 C CA . ASN A 1 85 ? -3.322 3.665 -7.634 1.00 97.94 85 ASN A CA 1
ATOM 654 C C . ASN A 1 85 ? -2.084 4.013 -8.472 1.00 97.94 85 ASN A C 1
ATOM 656 O O . ASN A 1 85 ? -1.294 4.884 -8.094 1.00 97.94 85 ASN A O 1
ATOM 660 N N . THR A 1 86 ? -1.868 3.278 -9.563 1.00 95.06 86 THR A N 1
ATOM 661 C CA . THR A 1 86 ? -0.726 3.493 -10.449 1.00 95.06 86 THR A CA 1
ATOM 662 C C . THR A 1 86 ? -1.043 4.541 -11.508 1.00 95.06 86 THR A C 1
ATOM 664 O O . THR A 1 86 ? -2.166 4.637 -12.007 1.00 95.06 86 THR A O 1
ATOM 667 N N . GLN A 1 87 ? -0.041 5.350 -11.849 1.00 93.00 87 GLN A N 1
ATOM 668 C CA . GLN A 1 87 ? -0.135 6.300 -12.951 1.00 93.00 87 GLN A CA 1
ATOM 669 C C . GLN A 1 87 ? -0.568 5.617 -14.246 1.00 93.00 87 GLN A C 1
ATOM 671 O O . GLN A 1 87 ? -0.079 4.543 -14.602 1.00 93.00 87 GLN A O 1
ATOM 676 N N . ARG A 1 88 ? -1.477 6.274 -14.968 1.00 88.94 88 ARG A N 1
ATOM 677 C CA . ARG A 1 88 ? -1.973 5.768 -16.243 1.00 88.94 88 ARG A CA 1
ATOM 678 C C . ARG A 1 88 ? -0.883 5.790 -17.308 1.00 88.94 88 ARG A C 1
ATOM 680 O O . ARG A 1 88 ? -0.197 6.786 -17.500 1.00 88.94 88 ARG A O 1
ATOM 687 N N . GLU A 1 89 ? -0.795 4.695 -18.046 1.00 85.19 89 GLU A N 1
ATOM 688 C CA . GLU A 1 89 ? 0.129 4.499 -19.160 1.00 85.19 89 GLU A CA 1
ATOM 689 C C . GLU A 1 89 ? -0.242 5.304 -20.418 1.00 85.19 89 GLU A C 1
ATOM 691 O O . GLU A 1 89 ? 0.563 5.419 -21.339 1.00 85.19 89 GLU A O 1
ATOM 696 N N . ASP A 1 90 ? -1.463 5.843 -20.478 1.00 86.25 90 ASP A N 1
ATOM 697 C CA . ASP A 1 90 ? -1.990 6.605 -21.612 1.00 86.25 90 ASP A CA 1
ATOM 698 C C . ASP A 1 90 ? -1.844 8.126 -21.451 1.00 86.25 90 ASP A C 1
ATOM 700 O O . ASP A 1 90 ? -2.429 8.897 -22.213 1.00 86.25 90 ASP A O 1
ATOM 704 N N . ASP A 1 91 ? -1.015 8.570 -20.503 1.00 83.56 91 ASP A N 1
ATOM 705 C CA . ASP A 1 91 ? -0.758 9.987 -20.237 1.00 83.56 91 ASP A CA 1
ATOM 706 C C . ASP A 1 91 ? 0.177 10.680 -21.243 1.00 83.56 91 ASP A C 1
ATOM 708 O O . ASP A 1 91 ? 0.475 11.867 -21.107 1.00 83.56 91 ASP A O 1
ATOM 712 N N . GLN A 1 92 ? 0.619 9.939 -22.266 1.00 82.12 92 GLN A N 1
ATOM 713 C CA . GLN A 1 92 ? 1.543 10.365 -23.325 1.00 82.12 92 GLN A CA 1
ATOM 714 C C . GLN A 1 92 ? 2.934 10.784 -22.821 1.00 82.12 92 GLN A C 1
ATOM 716 O O . GLN A 1 92 ? 3.763 11.257 -23.605 1.00 82.12 92 GLN A O 1
ATOM 721 N N . SER A 1 93 ? 3.227 10.584 -21.535 1.00 81.88 93 SER A N 1
ATOM 722 C CA . SER A 1 93 ? 4.546 10.825 -20.977 1.00 81.88 93 SER A CA 1
ATOM 723 C C . SER A 1 93 ? 5.535 9.789 -21.505 1.00 81.88 93 SER A C 1
ATOM 725 O O . SER A 1 93 ? 5.245 8.599 -21.600 1.00 81.88 93 SER A O 1
ATOM 727 N N . THR A 1 94 ? 6.742 10.242 -21.837 1.00 81.50 94 THR A N 1
ATOM 728 C CA . THR A 1 94 ? 7.884 9.354 -22.133 1.00 81.50 94 THR A CA 1
ATOM 729 C C . THR A 1 94 ? 8.805 9.182 -20.923 1.00 81.50 94 THR A C 1
ATOM 731 O O . THR A 1 94 ? 9.843 8.526 -21.023 1.00 81.50 94 THR A O 1
ATOM 734 N N . ALA A 1 95 ? 8.447 9.795 -19.789 1.00 83.69 95 ALA A N 1
ATOM 735 C CA . ALA A 1 95 ? 9.166 9.679 -18.529 1.00 83.69 95 ALA A CA 1
ATOM 736 C C . ALA A 1 95 ? 8.776 8.393 -17.775 1.00 83.69 95 ALA A C 1
ATOM 738 O O . ALA A 1 95 ? 8.100 7.518 -18.305 1.00 83.69 95 ALA A O 1
ATOM 739 N N . ILE A 1 96 ? 9.249 8.261 -16.535 1.00 83.12 96 ILE A N 1
ATOM 740 C CA . ILE A 1 96 ? 8.959 7.106 -15.680 1.00 83.12 96 ILE A CA 1
ATOM 741 C C . ILE A 1 96 ? 7.535 7.218 -15.115 1.00 83.12 96 ILE A C 1
ATOM 743 O O . ILE A 1 96 ? 7.217 8.203 -14.454 1.00 83.12 96 ILE A O 1
ATOM 747 N N . HIS A 1 97 ? 6.720 6.173 -15.299 1.00 88.00 97 HIS A N 1
ATOM 748 C CA . HIS A 1 97 ? 5.370 6.042 -14.728 1.00 88.00 97 HIS A CA 1
ATOM 749 C C . HIS A 1 97 ? 5.385 5.467 -13.306 1.00 88.00 97 HIS A C 1
ATOM 751 O O . HIS A 1 97 ? 4.907 4.360 -13.062 1.00 88.00 97 HIS A O 1
ATOM 757 N N . GLY A 1 98 ? 6.022 6.172 -12.373 1.00 91.62 98 GLY A N 1
ATOM 758 C CA . GLY A 1 98 ? 6.145 5.726 -10.980 1.00 91.62 98 GLY A CA 1
ATOM 759 C C . GLY A 1 98 ? 5.198 6.427 -10.005 1.00 91.62 98 GLY A C 1
ATOM 760 O O . GLY A 1 98 ? 5.207 6.103 -8.822 1.00 91.62 98 GLY A O 1
ATOM 761 N N . HIS A 1 99 ? 4.396 7.384 -10.465 1.00 95.00 99 HIS A N 1
ATOM 762 C CA . HIS A 1 99 ? 3.635 8.242 -9.568 1.00 95.00 99 HIS A CA 1
ATOM 763 C C . HIS A 1 99 ? 2.375 7.557 -9.010 1.00 95.00 99 HIS A C 1
ATOM 765 O O . HIS A 1 99 ? 1.774 6.684 -9.645 1.00 95.00 99 HIS A O 1
ATOM 771 N N . GLY A 1 100 ? 1.947 8.002 -7.825 1.00 97.19 100 GLY A N 1
ATOM 772 C CA . GLY A 1 100 ? 0.639 7.674 -7.260 1.00 97.19 100 GLY A CA 1
ATOM 773 C C . GLY A 1 100 ? -0.460 8.448 -7.975 1.00 97.19 100 GLY A C 1
ATOM 774 O O . GLY A 1 100 ? -0.324 9.652 -8.185 1.00 97.19 100 GLY A O 1
ATOM 775 N N . PHE A 1 101 ? -1.532 7.770 -8.370 1.00 96.88 101 PHE A N 1
ATOM 776 C CA . PHE A 1 101 ? -2.553 8.359 -9.228 1.00 96.88 101 PHE A CA 1
ATOM 777 C C . PHE A 1 101 ? -3.904 7.671 -9.054 1.00 96.88 101 PHE A C 1
ATOM 779 O O . PHE A 1 101 ? -3.976 6.447 -8.981 1.00 96.88 101 PHE A O 1
ATOM 786 N N . LEU A 1 102 ? -4.985 8.448 -9.064 1.00 97.88 102 LEU A N 1
ATOM 787 C CA . LEU A 1 102 ? -6.347 7.943 -9.191 1.00 97.88 102 LEU A CA 1
ATOM 788 C C . LEU A 1 102 ? -7.067 8.748 -10.265 1.00 97.88 102 LEU A C 1
ATOM 790 O O . LEU A 1 102 ? -7.205 9.960 -10.148 1.00 97.88 102 LEU A O 1
ATOM 794 N N . ASP A 1 103 ? -7.579 8.083 -11.299 1.00 95.44 103 ASP A N 1
ATOM 795 C CA . ASP A 1 103 ? -8.563 8.734 -12.161 1.00 95.44 103 ASP A CA 1
ATOM 796 C C . ASP A 1 103 ? -9.913 8.857 -11.446 1.00 95.44 103 ASP A C 1
ATOM 798 O O . ASP A 1 103 ? -10.140 8.343 -10.348 1.00 95.44 103 ASP A O 1
ATOM 802 N N . LYS A 1 104 ? -10.846 9.553 -12.097 1.00 95.75 104 LYS A N 1
ATOM 803 C CA . LYS A 1 104 ? -12.170 9.821 -11.538 1.00 95.75 104 LYS A CA 1
ATOM 804 C C . LYS A 1 104 ? -12.935 8.541 -11.189 1.00 95.75 104 LYS A C 1
ATOM 806 O O . LYS A 1 104 ? -13.670 8.548 -10.205 1.00 95.75 104 LYS A O 1
ATOM 811 N N . ALA A 1 105 ? -12.784 7.477 -11.981 1.00 96.31 105 ALA A N 1
ATOM 812 C CA . ALA A 1 105 ? -13.480 6.214 -11.750 1.00 96.31 105 ALA A CA 1
ATOM 813 C C . ALA A 1 105 ? -12.937 5.524 -10.493 1.00 96.31 105 ALA A C 1
ATOM 815 O O . ALA A 1 105 ? -13.703 5.223 -9.581 1.00 96.31 105 ALA A O 1
ATOM 816 N N . ARG A 1 106 ? -11.611 5.373 -10.392 1.00 97.94 106 ARG A N 1
ATOM 817 C CA . ARG A 1 106 ? -10.941 4.769 -9.228 1.00 97.94 106 ARG A CA 1
ATOM 818 C C . ARG A 1 106 ? -11.142 5.587 -7.958 1.00 97.94 106 ARG A C 1
ATOM 820 O O . ARG A 1 106 ? -11.364 5.010 -6.898 1.00 97.94 106 ARG A O 1
ATOM 827 N N . TRP A 1 107 ? -11.106 6.916 -8.062 1.00 98.50 107 TRP A N 1
ATOM 828 C CA . TRP A 1 107 ? -11.364 7.796 -6.926 1.00 98.50 107 TRP A CA 1
ATOM 829 C C . TRP A 1 107 ? -12.802 7.673 -6.423 1.00 98.50 107 TRP A C 1
ATOM 831 O O . TRP A 1 107 ? -13.031 7.507 -5.228 1.00 98.50 107 TRP A O 1
ATOM 841 N N . GLN A 1 108 ? -13.780 7.718 -7.330 1.00 98.50 108 GLN A N 1
ATOM 842 C CA . GLN A 1 108 ? -15.181 7.557 -6.955 1.00 98.50 108 GLN A CA 1
ATOM 843 C C . GLN A 1 108 ? -15.439 6.178 -6.338 1.00 98.50 108 GLN A C 1
ATOM 845 O O . GLN A 1 108 ? -16.067 6.103 -5.286 1.00 98.50 108 GLN A O 1
ATOM 850 N N . TRP A 1 109 ? -14.893 5.122 -6.943 1.00 98.75 109 TRP A N 1
ATOM 851 C CA . TRP A 1 109 ? -14.995 3.763 -6.426 1.00 98.75 109 TRP A CA 1
ATOM 852 C C . TRP A 1 10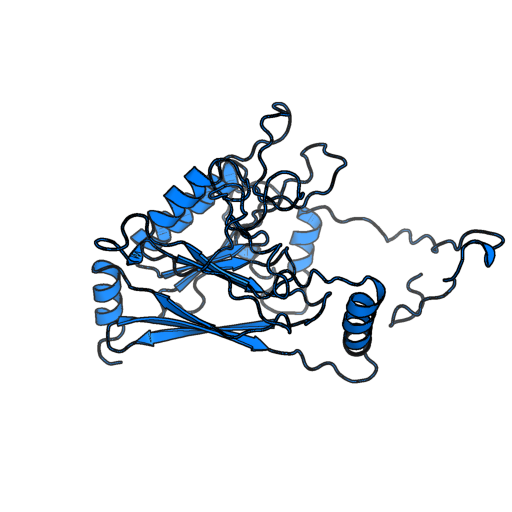9 ? -14.377 3.620 -5.028 1.00 98.75 109 TRP A C 1
ATOM 854 O O . TRP A 1 109 ? -15.004 3.045 -4.148 1.00 98.75 109 TRP A O 1
ATOM 864 N N . LEU A 1 110 ? -13.192 4.192 -4.779 1.00 98.88 110 LEU A N 1
ATOM 865 C CA . LEU A 1 110 ? -12.558 4.131 -3.457 1.00 98.88 110 LEU A CA 1
ATOM 866 C C . LEU A 1 110 ? -13.448 4.749 -2.368 1.00 98.88 110 LEU A C 1
ATOM 868 O O . LEU A 1 110 ? -13.613 4.145 -1.311 1.00 98.88 110 LEU A O 1
ATOM 872 N N . LYS A 1 111 ? -14.045 5.918 -2.630 1.00 98.88 111 LYS A N 1
ATOM 873 C CA . LYS A 1 111 ? -14.975 6.558 -1.685 1.00 98.88 111 LYS A CA 1
ATOM 874 C C . LYS A 1 111 ? -16.202 5.693 -1.413 1.00 98.88 111 LYS A C 1
ATOM 876 O O . LYS A 1 111 ? -16.628 5.575 -0.271 1.00 98.88 111 LYS A O 1
ATOM 881 N N . GLU A 1 112 ? -16.762 5.078 -2.454 1.00 98.62 112 GLU A N 1
ATOM 882 C CA . GLU A 1 112 ? -17.906 4.171 -2.322 1.00 98.62 112 GLU A CA 1
ATOM 883 C C . GLU A 1 112 ? -17.551 2.935 -1.489 1.00 98.62 112 GLU A C 1
ATOM 885 O O . GLU A 1 112 ? -18.318 2.556 -0.610 1.00 98.62 112 GLU A O 1
ATOM 890 N N . GLU A 1 113 ? -16.372 2.342 -1.692 1.00 98.81 113 GLU A N 1
ATOM 891 C CA . GLU A 1 113 ? -15.922 1.188 -0.909 1.00 98.81 113 GLU A CA 1
ATOM 892 C C . GLU A 1 113 ? -15.650 1.526 0.558 1.00 98.81 113 GLU A C 1
ATOM 894 O O . GLU A 1 113 ? -15.907 0.684 1.424 1.00 98.81 113 GLU A O 1
ATOM 899 N N . LEU A 1 114 ? -15.124 2.723 0.830 1.00 98.88 114 LEU A N 1
ATOM 900 C CA . LEU A 1 114 ? -14.885 3.211 2.184 1.00 98.88 114 LEU A CA 1
ATOM 901 C C . LEU A 1 114 ? -16.201 3.510 2.913 1.00 98.88 114 LEU A C 1
ATOM 903 O O . LEU A 1 114 ? -16.392 3.063 4.043 1.00 98.88 114 LEU A O 1
ATOM 907 N N . ALA A 1 115 ? -17.132 4.196 2.244 1.00 98.69 115 ALA A N 1
ATOM 908 C CA . ALA A 1 115 ? -18.467 4.455 2.774 1.00 98.69 115 ALA A CA 1
ATOM 909 C C . ALA A 1 115 ? -19.243 3.152 3.030 1.00 98.69 115 ALA A C 1
ATOM 911 O O . ALA A 1 115 ? -19.806 2.980 4.105 1.00 98.69 115 ALA A O 1
ATOM 912 N N . ASP A 1 116 ? -19.207 2.200 2.092 1.00 98.56 116 ASP A N 1
ATOM 913 C CA . ASP A 1 116 ? -19.814 0.876 2.272 1.00 98.56 116 ASP A CA 1
ATOM 914 C C . ASP A 1 116 ? -19.190 0.119 3.454 1.00 98.56 116 ASP A C 1
ATOM 916 O O . ASP A 1 116 ? -19.903 -0.497 4.242 1.00 98.56 116 ASP A O 1
ATOM 920 N N . GLY A 1 117 ? -17.867 0.193 3.629 1.00 98.31 117 GLY A N 1
ATOM 921 C CA . GLY A 1 117 ? -17.205 -0.426 4.776 1.00 98.31 117 GLY A CA 1
ATOM 922 C C . GLY A 1 117 ? -17.680 0.150 6.111 1.00 98.31 117 GLY A C 1
ATOM 923 O O . GLY A 1 117 ? -17.924 -0.612 7.046 1.00 98.31 117 GLY A O 1
ATOM 924 N N . ASP A 1 118 ? -17.880 1.465 6.195 1.00 97.88 118 ASP A N 1
ATOM 925 C CA . ASP A 1 118 ? -18.464 2.092 7.383 1.00 97.88 118 ASP A CA 1
ATOM 926 C C . ASP A 1 118 ? -19.931 1.692 7.592 1.00 97.88 118 ASP A C 1
ATOM 928 O O . ASP A 1 118 ? -20.292 1.289 8.698 1.00 97.88 118 ASP A O 1
ATOM 932 N N . ASP A 1 119 ? -20.753 1.720 6.540 1.00 97.88 119 ASP A N 1
ATOM 933 C CA . ASP A 1 119 ? -22.174 1.348 6.595 1.00 97.88 119 ASP A CA 1
ATOM 934 C C . ASP A 1 119 ? -22.389 -0.119 7.013 1.00 97.88 119 ASP A C 1
ATOM 936 O O . ASP A 1 119 ? -23.409 -0.462 7.617 1.00 97.88 119 ASP A O 1
ATOM 940 N N . GLN A 1 120 ? -21.430 -0.999 6.706 1.00 97.19 120 GLN A N 1
ATOM 941 C CA . GLN A 1 120 ? -21.461 -2.422 7.060 1.00 97.19 120 GLN A CA 1
ATOM 942 C C . GLN A 1 120 ? -20.748 -2.750 8.389 1.00 97.19 120 GLN A C 1
ATOM 944 O O . GLN A 1 120 ? -20.636 -3.930 8.746 1.00 97.19 120 GLN A O 1
ATOM 949 N N . ASP A 1 121 ? -20.279 -1.743 9.134 1.00 96.88 121 ASP A N 1
ATOM 950 C CA . ASP A 1 121 ? -19.433 -1.883 10.329 1.00 96.88 121 ASP A CA 1
ATOM 951 C C . ASP A 1 121 ? -18.204 -2.789 10.089 1.00 96.88 121 ASP A C 1
ATOM 953 O O . ASP A 1 121 ? -17.981 -3.776 10.805 1.00 96.88 121 ASP A O 1
ATOM 957 N N . GLN A 1 122 ? -17.424 -2.509 9.047 1.00 98.44 122 GLN A N 1
ATOM 958 C CA . GLN A 1 122 ? -16.243 -3.283 8.669 1.00 98.44 122 GLN A CA 1
ATOM 959 C C . GLN A 1 122 ? -14.959 -2.507 8.943 1.00 98.44 122 GLN A C 1
ATOM 961 O O . GLN A 1 122 ? -14.805 -1.360 8.539 1.00 98.44 122 GLN A O 1
ATOM 966 N N . LEU A 1 123 ? -13.986 -3.168 9.573 1.00 98.75 123 LEU A N 1
ATOM 967 C CA . LEU A 1 123 ? -12.605 -2.696 9.599 1.00 98.75 123 LEU A CA 1
ATOM 968 C C . LEU A 1 123 ? -12.037 -2.777 8.186 1.00 98.75 123 LEU A C 1
ATOM 970 O O . LEU A 1 123 ? -12.207 -3.788 7.506 1.00 98.75 123 LEU A O 1
ATOM 974 N N . MET A 1 124 ? -11.318 -1.747 7.757 1.00 98.88 124 MET A N 1
ATOM 975 C CA . MET A 1 124 ? -10.852 -1.644 6.376 1.00 98.88 124 MET A CA 1
ATOM 976 C C . MET A 1 124 ? -9.332 -1.669 6.279 1.00 98.88 124 MET A C 1
ATOM 978 O O . MET A 1 124 ? -8.619 -1.054 7.074 1.00 98.88 124 MET A O 1
ATOM 982 N N . ILE A 1 125 ? -8.837 -2.377 5.269 1.00 98.94 125 ILE A N 1
ATOM 983 C CA . ILE A 1 125 ? -7.435 -2.386 4.855 1.00 98.94 125 ILE A CA 1
ATOM 984 C C . ILE A 1 125 ? -7.403 -1.992 3.387 1.00 98.94 125 ILE A C 1
ATOM 986 O O . ILE A 1 125 ? -8.013 -2.670 2.563 1.00 98.94 125 ILE A O 1
ATOM 990 N N . ILE A 1 126 ? -6.657 -0.947 3.047 1.00 98.94 126 ILE A N 1
ATOM 991 C CA . ILE A 1 126 ? -6.364 -0.623 1.651 1.00 98.94 126 ILE A CA 1
ATOM 992 C C . ILE A 1 126 ? -5.053 -1.312 1.278 1.00 98.94 126 ILE A C 1
ATOM 994 O O . ILE A 1 126 ? -4.049 -1.138 1.963 1.00 98.94 126 ILE A O 1
ATOM 998 N N . ALA A 1 127 ? -5.050 -2.090 0.202 1.00 98.75 127 ALA A N 1
ATOM 999 C CA . ALA A 1 127 ? -3.858 -2.657 -0.411 1.00 98.75 127 ALA A CA 1
ATOM 1000 C C . ALA A 1 127 ? -3.626 -1.960 -1.755 1.00 98.75 127 ALA A C 1
ATOM 1002 O O . ALA A 1 127 ? -4.401 -2.143 -2.692 1.00 98.75 127 ALA A O 1
ATOM 1003 N N . ALA A 1 128 ? -2.564 -1.164 -1.841 1.00 98.56 128 ALA A N 1
ATOM 1004 C CA . ALA A 1 128 ? -2.233 -0.374 -3.022 1.00 98.56 128 ALA A CA 1
ATOM 1005 C C . ALA A 1 128 ? -0.751 -0.528 -3.383 1.00 98.56 128 ALA A C 1
ATOM 1007 O O . ALA A 1 128 ? 0.057 -0.974 -2.569 1.00 98.56 128 ALA A O 1
ATOM 1008 N N . HIS A 1 129 ? -0.358 -0.169 -4.605 1.00 97.69 129 HIS A N 1
ATOM 1009 C CA . HIS A 1 129 ? 1.050 -0.268 -4.991 1.00 97.69 129 HIS A CA 1
ATOM 1010 C C . HIS A 1 129 ? 1.869 0.902 -4.429 1.00 97.69 129 HIS A C 1
ATOM 1012 O O . HIS A 1 129 ? 2.887 0.677 -3.764 1.00 97.69 129 HIS A O 1
ATOM 1018 N N . ILE A 1 130 ? 1.410 2.135 -4.674 1.00 97.75 130 ILE A N 1
ATOM 1019 C CA . ILE A 1 130 ? 2.132 3.365 -4.330 1.00 97.75 130 ILE A CA 1
ATOM 1020 C C . ILE A 1 130 ? 1.759 3.817 -2.903 1.00 97.75 130 ILE A C 1
ATOM 1022 O O . ILE A 1 130 ? 0.567 3.892 -2.587 1.00 97.75 130 ILE A O 1
ATOM 1026 N N . PRO A 1 131 ? 2.729 4.108 -2.019 1.00 96.81 131 PRO A N 1
ATOM 1027 C CA . PRO A 1 131 ? 2.465 4.708 -0.713 1.00 96.81 131 PRO A CA 1
ATOM 1028 C C . PRO A 1 131 ? 2.118 6.200 -0.830 1.00 96.81 131 PRO A C 1
ATOM 1030 O O . PRO A 1 131 ? 2.507 6.867 -1.784 1.00 96.81 131 PRO A O 1
ATOM 1033 N N . ILE A 1 132 ? 1.453 6.754 0.181 1.00 96.81 132 ILE A N 1
ATOM 1034 C CA . ILE A 1 132 ? 1.045 8.163 0.224 1.00 96.81 132 ILE A CA 1
ATOM 1035 C C . ILE A 1 132 ? 1.935 8.987 1.167 1.00 96.81 132 ILE A C 1
ATOM 1037 O O . ILE A 1 132 ? 2.400 8.511 2.205 1.00 96.81 132 ILE A O 1
ATOM 1041 N N . GLY A 1 133 ? 2.202 10.246 0.803 1.00 94.81 133 GLY A N 1
ATOM 1042 C CA . GLY A 1 133 ? 2.867 11.237 1.663 1.00 94.81 133 GLY A CA 1
ATOM 1043 C C . GLY A 1 133 ? 4.279 10.877 2.147 1.00 94.81 133 GLY A C 1
ATOM 1044 O O . GLY A 1 133 ? 4.650 11.245 3.261 1.00 94.81 133 GLY A O 1
ATOM 1045 N N . VAL A 1 134 ? 5.050 10.125 1.362 1.00 93.12 134 VAL A N 1
ATOM 1046 C CA . VAL A 1 134 ? 6.410 9.672 1.727 1.00 93.12 134 VAL A CA 1
ATOM 1047 C C . VAL A 1 134 ? 7.476 9.993 0.676 1.00 93.12 134 VAL A C 1
ATOM 1049 O O . VAL A 1 134 ? 8.639 9.632 0.848 1.00 93.12 134 VAL A O 1
ATOM 1052 N N . GLN A 1 135 ? 7.087 10.659 -0.409 1.00 92.50 135 GLN A N 1
ATOM 1053 C CA . GLN A 1 135 ? 7.983 11.172 -1.438 1.00 92.50 135 GLN A CA 1
ATOM 1054 C C . GLN A 1 135 ? 7.591 12.603 -1.781 1.00 92.50 135 GLN A C 1
ATOM 1056 O O . GLN A 1 135 ? 6.411 12.952 -1.733 1.00 92.50 135 GLN A O 1
ATOM 1061 N N . LYS A 1 136 ? 8.591 13.429 -2.088 1.00 92.12 136 LYS A N 1
ATOM 1062 C CA . LYS A 1 136 ? 8.387 14.810 -2.529 1.00 92.12 136 LYS A CA 1
ATOM 1063 C C . LYS A 1 136 ? 8.173 14.894 -4.039 1.00 92.12 136 LYS A C 1
ATOM 1065 O O . LYS A 1 136 ? 8.613 14.014 -4.775 1.00 92.12 136 LYS A O 1
ATOM 1070 N N . ALA A 1 137 ? 7.593 15.996 -4.496 1.00 92.06 137 ALA A N 1
ATOM 1071 C CA . ALA A 1 137 ? 7.456 16.303 -5.914 1.00 92.06 137 ALA A CA 1
ATOM 1072 C C . ALA A 1 137 ? 8.805 16.247 -6.661 1.00 92.06 137 ALA A C 1
ATOM 1074 O O . ALA A 1 137 ? 9.842 16.688 -6.147 1.00 92.06 137 ALA A O 1
ATOM 1075 N N . GLY A 1 138 ? 8.783 15.718 -7.887 1.00 89.06 138 GLY A N 1
ATOM 1076 C CA . GLY A 1 138 ? 9.947 15.575 -8.762 1.00 89.06 138 GLY A CA 1
ATOM 1077 C C . GLY A 1 138 ? 10.765 14.298 -8.542 1.00 89.06 138 GLY A C 1
ATOM 1078 O O . GLY A 1 138 ? 11.872 14.198 -9.073 1.00 89.06 138 GLY A O 1
ATOM 1079 N N . THR A 1 139 ? 10.265 13.333 -7.762 1.00 88.69 139 THR A N 1
ATOM 1080 C CA . THR A 1 139 ? 10.936 12.035 -7.550 1.00 88.69 139 THR A CA 1
ATOM 1081 C C . THR A 1 139 ? 10.476 10.946 -8.513 1.00 88.69 139 THR A C 1
ATOM 1083 O O . THR A 1 139 ? 11.109 9.893 -8.563 1.00 88.69 139 THR A O 1
ATOM 1086 N N . PHE A 1 140 ? 9.407 11.198 -9.273 1.00 90.19 140 PHE A N 1
ATOM 1087 C CA . PHE A 1 140 ? 8.659 10.204 -10.047 1.00 90.19 140 PHE A CA 1
ATOM 1088 C C . PHE A 1 140 ? 7.959 9.139 -9.195 1.00 90.19 140 PHE A C 1
ATOM 1090 O O . PHE A 1 140 ? 7.590 8.093 -9.712 1.00 90.19 140 PHE A O 1
ATOM 1097 N N . MET A 1 141 ? 7.810 9.382 -7.892 1.00 91.75 141 MET A N 1
ATOM 1098 C CA . MET A 1 141 ? 7.219 8.455 -6.913 1.00 91.75 141 MET A CA 1
ATOM 1099 C C . MET A 1 141 ? 6.235 9.156 -5.962 1.00 91.75 141 MET A C 1
ATOM 1101 O O . MET A 1 141 ? 5.719 8.552 -5.022 1.00 91.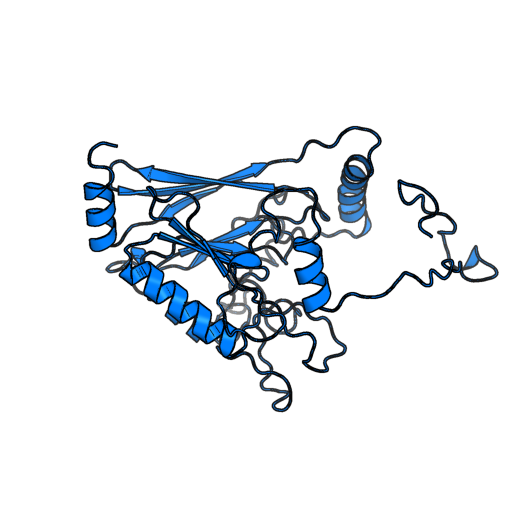75 141 MET A O 1
ATOM 1105 N N . GLU A 1 142 ? 6.028 10.457 -6.150 1.00 93.62 142 GLU A N 1
ATOM 1106 C CA . GLU A 1 142 ? 5.056 11.269 -5.429 1.00 93.62 142 GLU A CA 1
ATOM 1107 C C . GLU A 1 142 ? 3.618 11.005 -5.890 1.00 93.62 142 GLU A C 1
ATOM 1109 O O . GLU A 1 142 ? 3.375 10.330 -6.895 1.00 93.62 142 GLU A O 1
ATOM 1114 N N . TRP A 1 143 ? 2.656 11.594 -5.179 1.00 96.81 143 TRP A N 1
ATOM 1115 C CA . TRP A 1 143 ? 1.296 11.712 -5.690 1.00 96.81 143 TRP A CA 1
ATOM 1116 C C . TRP A 1 143 ? 1.317 12.657 -6.896 1.00 96.81 143 TRP A C 1
ATOM 1118 O O . TRP A 1 143 ? 1.831 13.769 -6.789 1.00 96.81 143 TRP A O 1
ATOM 1128 N N . LEU A 1 144 ? 0.842 12.216 -8.059 1.00 94.12 144 LEU A N 1
ATOM 1129 C CA . LEU A 1 144 ? 1.007 12.981 -9.291 1.00 94.12 144 LEU A CA 1
ATOM 1130 C C . LEU A 1 144 ? 0.211 14.288 -9.228 1.00 94.12 144 LEU A C 1
ATOM 1132 O O . LEU A 1 144 ? -1.015 14.248 -9.131 1.00 94.12 144 LEU A O 1
ATOM 1136 N N . ASP A 1 145 ? 0.916 15.407 -9.376 1.00 91.56 145 ASP A N 1
ATOM 1137 C CA . ASP A 1 145 ? 0.360 16.692 -9.799 1.00 91.56 145 ASP A CA 1
ATOM 1138 C C . ASP A 1 145 ? 0.668 16.857 -11.294 1.00 91.56 145 ASP A C 1
ATOM 1140 O O . ASP A 1 145 ? 1.826 17.016 -11.690 1.00 91.56 145 ASP A O 1
ATOM 1144 N N . ASN A 1 146 ? -0.370 16.771 -12.128 1.00 88.06 146 ASN A N 1
ATOM 1145 C CA . ASN A 1 146 ? -0.256 16.914 -13.581 1.00 88.06 146 ASN A CA 1
ATOM 1146 C C . ASN A 1 146 ? -0.839 18.243 -14.091 1.00 88.06 146 ASN A C 1
ATOM 1148 O O . ASN A 1 146 ? -1.107 18.393 -15.287 1.00 88.06 146 ASN A O 1
ATOM 1152 N N . SER A 1 147 ? -1.012 19.229 -13.202 1.00 87.44 147 SER A N 1
ATOM 1153 C CA . SER A 1 147 ? -1.614 20.530 -13.524 1.00 87.44 147 SER A CA 1
ATOM 1154 C C . SER A 1 147 ? -0.817 21.326 -14.564 1.00 87.44 147 SER A C 1
ATOM 1156 O O . SER A 1 147 ? -1.378 22.133 -15.307 1.00 87.44 147 SER A O 1
ATOM 1158 N N . ALA A 1 148 ? 0.491 21.066 -14.670 1.00 86.69 148 ALA A N 1
ATOM 1159 C CA . ALA A 1 148 ? 1.363 21.653 -15.685 1.00 86.69 148 ALA A CA 1
ATOM 1160 C C . ALA A 1 148 ? 1.092 21.129 -17.112 1.00 86.69 148 ALA A C 1
ATOM 1162 O O . ALA A 1 148 ? 1.542 21.752 -18.076 1.00 86.69 148 ALA A O 1
ATOM 1163 N N . ASN A 1 149 ? 0.368 20.013 -17.260 1.00 87.12 149 ASN A N 1
ATOM 1164 C CA . ASN A 1 149 ? -0.024 19.435 -18.544 1.00 87.12 149 ASN A CA 1
ATOM 1165 C C . ASN A 1 149 ? -1.540 19.150 -18.569 1.00 87.12 149 ASN A C 1
ATOM 1167 O O . ASN A 1 149 ? -1.954 18.004 -18.401 1.00 87.12 149 ASN A O 1
ATOM 1171 N N . PRO A 1 150 ? -2.385 20.176 -18.780 1.00 86.69 150 PRO A N 1
ATOM 1172 C CA . PRO A 1 150 ? -3.838 20.063 -18.623 1.00 86.69 150 PRO A CA 1
ATOM 1173 C C . PRO A 1 150 ? -4.513 19.118 -19.630 1.00 86.69 150 PRO A C 1
ATOM 1175 O O . PRO A 1 150 ? -5.627 18.667 -19.377 1.00 86.69 150 PRO A O 1
ATOM 1178 N N . ASP A 1 151 ? -3.854 18.815 -20.753 1.00 87.62 151 ASP A N 1
ATOM 1179 C CA . ASP A 1 151 ? -4.368 17.895 -21.775 1.00 87.62 151 ASP A CA 1
ATOM 1180 C C . ASP A 1 151 ? -4.077 16.417 -21.445 1.00 87.62 151 ASP A C 1
ATOM 1182 O O . ASP A 1 151 ? -4.654 15.517 -22.060 1.00 87.62 151 ASP A O 1
ATOM 1186 N N . ALA A 1 152 ? -3.191 16.146 -20.480 1.00 88.56 152 ALA A N 1
ATOM 1187 C CA . ALA A 1 152 ? -2.920 14.796 -19.998 1.00 88.56 152 ALA A CA 1
ATOM 1188 C C . ALA A 1 152 ? -3.950 14.355 -18.938 1.00 88.56 152 ALA A C 1
ATOM 1190 O O . ALA A 1 152 ? -4.600 15.200 -18.313 1.00 88.56 152 ALA A O 1
ATOM 1191 N N . PRO A 1 153 ? -4.106 13.038 -18.694 1.00 90.06 153 PRO A N 1
ATOM 1192 C CA . PRO A 1 153 ? -4.900 12.520 -17.591 1.00 90.06 153 PRO A CA 1
ATOM 1193 C C . PRO A 1 153 ? -4.522 13.197 -16.273 1.00 90.06 153 PRO A C 1
ATOM 1195 O O . PRO A 1 153 ? -3.360 13.205 -15.860 1.00 90.06 153 PRO A O 1
ATOM 1198 N N . GLN A 1 154 ? -5.527 13.777 -15.627 1.00 92.00 154 GLN A N 1
ATOM 1199 C CA . GLN A 1 154 ? -5.376 14.456 -14.350 1.00 92.00 154 GLN A CA 1
ATOM 1200 C C . GLN A 1 154 ? -5.663 13.485 -13.214 1.00 92.00 154 GLN A C 1
ATOM 1202 O O . GLN A 1 154 ? -6.573 12.654 -13.309 1.00 92.00 154 GLN A O 1
ATOM 1207 N N . ASN A 1 155 ? -4.896 13.622 -12.138 1.00 94.81 155 ASN A N 1
ATOM 1208 C CA . ASN A 1 155 ? -5.222 12.965 -10.887 1.00 94.81 155 ASN A CA 1
ATOM 1209 C C . ASN A 1 155 ? -6.540 13.567 -10.384 1.00 94.81 155 ASN A C 1
ATOM 1211 O O . ASN A 1 155 ? -6.716 14.783 -10.384 1.00 94.81 155 ASN A O 1
ATOM 1215 N N . ALA A 1 156 ? -7.509 12.729 -10.036 1.00 97.06 156 ALA A N 1
ATOM 1216 C CA . ALA A 1 156 ? -8.860 13.176 -9.707 1.00 97.06 156 ALA A CA 1
ATOM 1217 C C . ALA A 1 156 ? -8.986 13.733 -8.284 1.00 97.06 156 ALA A C 1
ATOM 1219 O O . ALA A 1 156 ? -10.068 14.188 -7.909 1.00 97.06 156 ALA A O 1
ATOM 1220 N N . VAL A 1 157 ? -7.915 13.637 -7.498 1.00 97.69 157 VAL A N 1
ATOM 1221 C CA . VAL A 1 157 ? -7.862 14.045 -6.100 1.00 97.69 157 VAL A CA 1
ATOM 1222 C C . VAL A 1 157 ? -6.446 14.481 -5.744 1.00 97.69 157 VAL A C 1
ATOM 1224 O O . VAL A 1 157 ? -5.474 13.782 -6.049 1.00 97.69 157 VAL A O 1
ATOM 1227 N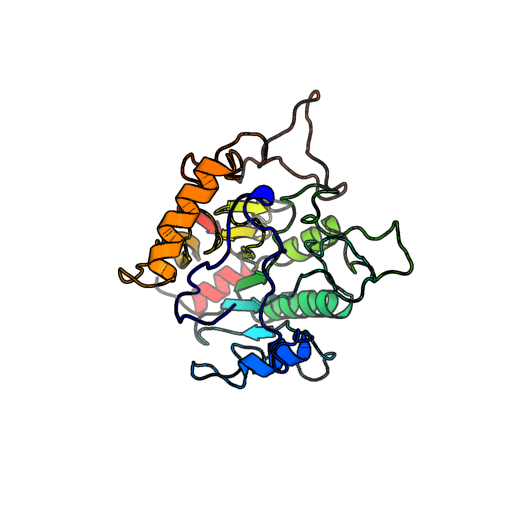 N . GLU A 1 158 ? -6.330 15.619 -5.069 1.00 96.88 158 GLU A N 1
ATOM 1228 C CA . GLU A 1 158 ? -5.055 16.073 -4.520 1.00 96.88 158 GLU A CA 1
ATOM 1229 C C . GLU A 1 158 ? -4.726 15.329 -3.221 1.00 96.88 158 GLU A C 1
ATOM 1231 O O . GLU A 1 158 ? -5.611 14.864 -2.500 1.00 96.88 158 GLU A O 1
ATOM 1236 N N . LEU A 1 159 ? -3.442 15.225 -2.871 1.00 97.50 159 LEU A N 1
ATOM 1237 C CA . LEU A 1 159 ? -3.026 14.466 -1.686 1.00 97.50 159 LEU A CA 1
ATOM 1238 C C . LEU A 1 159 ? -3.719 14.922 -0.376 1.00 97.50 159 LEU A C 1
ATOM 1240 O O . LEU A 1 159 ? -4.106 14.047 0.401 1.00 97.50 159 LEU A O 1
ATOM 1244 N N . PRO A 1 160 ? -3.933 16.227 -0.096 1.00 97.81 160 PRO A N 1
ATOM 1245 C CA . PRO A 1 160 ? -4.671 16.653 1.096 1.00 97.81 160 PRO A CA 1
ATOM 1246 C C . PRO A 1 160 ? -6.121 16.174 1.116 1.00 97.81 160 PRO A C 1
ATOM 1248 O O . PRO A 1 160 ? -6.607 15.775 2.169 1.00 97.81 160 PRO A O 1
ATOM 1251 N N . GLU A 1 161 ? -6.797 16.189 -0.032 1.00 98.38 161 GLU A N 1
ATOM 1252 C CA . GLU A 1 161 ? -8.199 15.780 -0.159 1.00 98.38 161 GLU A CA 1
ATOM 1253 C C . GLU A 1 161 ? -8.343 14.262 -0.006 1.00 98.38 161 GLU A C 1
ATOM 1255 O O . GLU A 1 161 ? -9.274 13.788 0.644 1.00 98.38 161 GLU A O 1
ATOM 1260 N N . LEU A 1 162 ? -7.380 13.494 -0.531 1.00 98.75 162 LEU A N 1
ATOM 1261 C CA . LEU A 1 162 ? -7.297 12.056 -0.286 1.00 98.75 162 LEU A CA 1
ATOM 1262 C C . LEU A 1 162 ? -7.121 11.769 1.209 1.00 98.75 162 LEU A C 1
ATOM 1264 O O . LEU A 1 162 ? -7.828 10.928 1.757 1.00 98.75 162 LEU A O 1
ATOM 1268 N N . LEU A 1 163 ? -6.189 12.455 1.879 1.00 98.69 163 LEU A N 1
ATOM 1269 C CA . LEU A 1 163 ? -5.976 12.273 3.316 1.00 98.69 163 LEU A CA 1
ATOM 1270 C C . LEU A 1 163 ? -7.208 12.671 4.127 1.00 98.69 163 LEU A C 1
ATOM 1272 O O . LEU A 1 163 ? -7.558 11.963 5.068 1.00 98.69 163 LEU A O 1
ATOM 1276 N N . GLU A 1 164 ? -7.870 13.768 3.762 1.00 98.62 164 GLU A N 1
ATOM 1277 C CA . GLU A 1 164 ? -9.111 14.191 4.405 1.00 98.62 164 GLU A CA 1
ATOM 1278 C C . GLU A 1 164 ? -10.183 13.104 4.301 1.00 98.62 164 GLU A C 1
ATOM 1280 O O . GLU A 1 164 ? -10.789 12.766 5.315 1.00 98.62 164 GLU A O 1
ATOM 1285 N N . GLU A 1 165 ? -10.379 12.515 3.119 1.00 98.88 165 GLU A N 1
ATOM 1286 C CA . GLU A 1 165 ? -11.321 11.409 2.950 1.00 98.88 165 GLU A CA 1
ATOM 1287 C C . GLU A 1 165 ? -10.935 10.202 3.803 1.00 98.88 165 GLU A C 1
ATOM 1289 O O . GLU A 1 165 ? -11.750 9.729 4.585 1.00 98.88 165 GLU A O 1
ATOM 1294 N N . LEU A 1 166 ? -9.682 9.739 3.738 1.00 98.88 166 LEU A N 1
ATOM 1295 C CA . LEU A 1 166 ? -9.229 8.584 4.522 1.00 98.88 166 LEU A CA 1
ATOM 1296 C C . LEU A 1 166 ? -9.421 8.794 6.035 1.00 98.88 166 LEU A C 1
ATOM 1298 O O . LEU A 1 166 ? -9.780 7.854 6.742 1.00 98.88 166 LEU A O 1
ATOM 1302 N N . HIS A 1 167 ? -9.235 10.022 6.530 1.00 98.81 167 HIS A N 1
ATOM 1303 C CA . HIS A 1 167 ? -9.471 10.379 7.931 1.00 98.81 167 HIS A CA 1
ATOM 1304 C C . HIS A 1 167 ? -10.956 10.442 8.326 1.00 98.81 167 HIS A C 1
ATOM 1306 O O . HIS A 1 167 ? -11.255 10.405 9.518 1.00 98.81 167 HIS A O 1
ATOM 1312 N N . ARG A 1 168 ? -11.899 10.523 7.377 1.00 98.31 168 ARG A N 1
ATOM 1313 C CA . ARG A 1 168 ? -13.345 10.468 7.671 1.00 98.31 168 ARG A CA 1
ATOM 1314 C C . ARG A 1 168 ? -13.843 9.057 7.979 1.00 98.31 168 ARG A C 1
ATOM 1316 O O . ARG A 1 168 ? -14.947 8.931 8.498 1.00 98.31 168 ARG A O 1
ATOM 1323 N N . HIS A 1 169 ? -13.035 8.035 7.698 1.00 98.62 169 HIS A N 1
ATOM 1324 C CA . HIS A 1 169 ? -13.394 6.630 7.864 1.00 98.62 169 HIS A CA 1
ATOM 1325 C C . HIS A 1 169 ? -12.724 6.041 9.118 1.00 98.62 169 HIS A C 1
ATOM 1327 O O . HIS A 1 169 ? -11.609 5.510 9.040 1.00 98.62 169 HIS A O 1
ATOM 1333 N N . PRO A 1 170 ? -13.373 6.094 10.301 1.00 97.88 170 PRO A N 1
ATOM 1334 C CA . PRO A 1 170 ? -12.767 5.671 11.568 1.00 97.88 170 PRO A CA 1
ATOM 1335 C C . PRO A 1 170 ? -12.371 4.187 11.588 1.00 97.88 170 PRO A C 1
ATOM 1337 O O . PRO A 1 170 ? -11.485 3.774 12.343 1.00 97.88 170 PRO A O 1
ATOM 1340 N N . ASN A 1 171 ? -13.003 3.371 10.742 1.00 97.94 171 ASN A N 1
ATOM 1341 C CA . ASN A 1 171 ? -12.745 1.940 10.652 1.00 97.94 171 ASN A CA 1
ATOM 1342 C C . ASN A 1 171 ? -11.537 1.584 9.764 1.00 97.94 171 ASN A C 1
ATOM 1344 O O . ASN A 1 171 ? -11.156 0.411 9.691 1.00 97.94 171 ASN A O 1
ATOM 1348 N N . LEU A 1 172 ? -10.888 2.562 9.118 1.00 98.81 172 LEU A N 1
ATOM 1349 C CA . LEU A 1 172 ? -9.671 2.332 8.341 1.00 98.81 172 LEU A CA 1
ATOM 1350 C C . LEU A 1 172 ? -8.498 1.972 9.263 1.00 98.81 172 LEU A C 1
ATOM 1352 O O . LEU A 1 172 ? -8.005 2.796 10.034 1.00 98.81 172 LEU A O 1
ATOM 1356 N N . LEU A 1 173 ? -8.025 0.730 9.180 1.00 98.81 173 LEU A N 1
ATOM 1357 C CA . LEU A 1 173 ? -6.886 0.249 9.960 1.00 98.81 173 LEU A CA 1
ATOM 1358 C C . LEU A 1 173 ? -5.571 0.725 9.356 1.00 98.81 173 LEU A C 1
ATOM 1360 O O . LEU A 1 173 ? -4.722 1.291 10.053 1.00 98.81 173 LEU A O 1
ATOM 1364 N N . MET A 1 174 ? -5.383 0.428 8.067 1.00 98.50 174 MET A N 1
ATOM 1365 C CA . MET A 1 174 ? -4.109 0.652 7.408 1.00 98.50 174 MET A CA 1
ATOM 1366 C C . MET A 1 174 ? -4.166 0.707 5.879 1.00 98.50 174 MET A C 1
ATOM 1368 O O . MET A 1 174 ? -5.016 0.088 5.242 1.00 98.50 174 MET A O 1
ATOM 1372 N N . TRP A 1 175 ? -3.171 1.393 5.323 1.00 98.88 175 TRP A N 1
ATOM 1373 C CA . TRP A 1 175 ? -2.755 1.391 3.928 1.00 98.88 175 TRP A CA 1
ATOM 1374 C C . TRP A 1 175 ? -1.495 0.532 3.774 1.00 98.88 175 TRP A C 1
ATOM 1376 O O . TRP A 1 175 ? -0.417 0.893 4.251 1.00 98.88 175 TRP A O 1
ATOM 1386 N N . VAL A 1 176 ? -1.604 -0.613 3.112 1.00 98.62 176 VAL A N 1
ATOM 1387 C CA . VAL A 1 176 ? -0.471 -1.486 2.797 1.00 98.62 176 VAL A CA 1
ATOM 1388 C C . VAL A 1 176 ? 0.062 -1.128 1.417 1.00 98.62 176 VAL A C 1
ATOM 1390 O O . VAL A 1 176 ? -0.702 -1.075 0.455 1.00 98.62 176 VAL A O 1
ATOM 1393 N N . ALA A 1 177 ? 1.371 -0.892 1.326 1.00 97.62 177 ALA A N 1
ATOM 1394 C CA . ALA A 1 177 ? 2.021 -0.451 0.097 1.00 97.62 177 ALA A CA 1
ATOM 1395 C C . ALA A 1 177 ? 3.375 -1.119 -0.176 1.00 97.62 177 ALA A C 1
ATOM 1397 O O . ALA A 1 177 ? 3.963 -1.802 0.669 1.00 97.62 177 ALA A O 1
ATOM 1398 N N . GLY A 1 178 ? 3.871 -0.910 -1.395 1.00 93.62 178 GLY A N 1
ATOM 1399 C CA . GLY A 1 178 ? 5.203 -1.305 -1.835 1.00 93.62 178 GLY A CA 1
ATOM 1400 C C . GLY A 1 178 ? 5.907 -0.134 -2.511 1.00 93.62 178 GLY A C 1
ATOM 1401 O O . GLY A 1 178 ? 6.101 0.914 -1.900 1.00 93.62 178 GLY A O 1
ATOM 1402 N N . HIS A 1 179 ? 6.295 -0.329 -3.774 1.00 94.62 179 HIS A N 1
ATOM 1403 C CA . HIS A 1 179 ? 6.856 0.681 -4.680 1.00 94.62 179 HIS A CA 1
ATOM 1404 C C . HIS A 1 179 ? 8.244 1.238 -4.312 1.00 94.62 179 HIS A C 1
ATOM 1406 O O . HIS A 1 179 ? 9.179 1.099 -5.093 1.00 94.62 179 HIS A O 1
ATOM 1412 N N . ARG A 1 180 ? 8.443 1.765 -3.099 1.00 90.31 180 ARG A N 1
ATOM 1413 C CA . ARG A 1 180 ? 9.739 2.308 -2.637 1.00 90.31 180 ARG A CA 1
ATOM 1414 C C . ARG A 1 180 ? 10.770 1.247 -2.253 1.00 90.31 180 ARG A C 1
ATOM 1416 O O . ARG A 1 180 ? 11.908 1.573 -1.933 1.00 90.31 180 ARG A O 1
ATOM 1423 N N . HIS A 1 181 ? 10.357 -0.020 -2.252 1.00 90.81 181 HIS A N 1
ATOM 1424 C CA . HIS A 1 181 ? 11.192 -1.181 -1.941 1.00 90.81 181 HIS A CA 1
ATOM 1425 C C . HIS A 1 181 ? 11.783 -1.167 -0.518 1.00 90.81 181 HIS A C 1
ATOM 1427 O O . HIS A 1 181 ? 12.845 -1.742 -0.283 1.00 90.81 181 HIS A O 1
ATOM 1433 N N . VAL A 1 182 ? 11.071 -0.589 0.455 1.00 88.81 182 VAL A N 1
ATOM 1434 C CA . VAL A 1 182 ? 11.512 -0.507 1.857 1.00 88.81 182 VAL A CA 1
ATOM 1435 C C . VAL A 1 182 ? 10.467 -0.992 2.852 1.00 88.81 182 VAL A C 1
ATOM 1437 O O . VAL A 1 182 ? 9.277 -1.034 2.564 1.00 88.81 182 VAL A O 1
ATOM 1440 N N . ASN A 1 183 ? 10.928 -1.346 4.049 1.00 90.69 183 ASN A N 1
ATOM 1441 C CA . ASN A 1 183 ? 10.104 -1.857 5.139 1.00 90.69 183 ASN A CA 1
ATOM 1442 C C . ASN A 1 183 ? 9.618 -0.738 6.065 1.00 90.69 183 ASN A C 1
ATOM 1444 O O . ASN A 1 183 ? 10.010 -0.705 7.228 1.00 90.69 183 ASN A O 1
ATOM 1448 N N . ALA A 1 184 ? 8.822 0.219 5.590 1.00 91.00 184 ALA A N 1
ATOM 1449 C CA . ALA A 1 184 ? 8.428 1.385 6.393 1.00 91.00 184 ALA A CA 1
ATOM 1450 C C . ALA A 1 184 ? 7.088 1.205 7.116 1.00 91.00 184 ALA A C 1
ATOM 1452 O O . ALA A 1 184 ? 6.269 0.353 6.783 1.00 91.00 184 ALA A O 1
ATOM 1453 N N . VAL A 1 185 ? 6.894 2.016 8.145 1.00 93.94 185 VAL A N 1
ATOM 1454 C CA . VAL A 1 185 ? 5.669 2.173 8.920 1.00 93.94 185 VAL A CA 1
ATOM 1455 C C . VAL A 1 185 ? 5.574 3.657 9.198 1.00 93.94 185 VAL A C 1
ATOM 1457 O O . VAL A 1 185 ? 6.532 4.236 9.703 1.00 93.94 185 VAL A O 1
ATOM 1460 N N . LYS A 1 186 ? 4.439 4.254 8.864 1.00 94.31 186 LYS A N 1
ATOM 1461 C CA . LYS A 1 186 ? 4.140 5.660 9.106 1.00 94.31 186 LYS A CA 1
ATOM 1462 C C . LYS A 1 186 ? 2.765 5.764 9.752 1.00 94.31 186 LYS A C 1
ATOM 1464 O O . LYS A 1 186 ? 1.839 5.072 9.335 1.00 94.31 186 LYS A O 1
ATOM 1469 N N . ALA A 1 187 ? 2.635 6.626 10.753 1.00 95.81 187 ALA A N 1
ATOM 1470 C CA . ALA A 1 187 ? 1.335 6.996 11.296 1.00 95.81 187 ALA A CA 1
ATOM 1471 C C . ALA A 1 187 ? 0.758 8.161 10.486 1.00 95.81 187 ALA A C 1
ATOM 1473 O O . ALA A 1 187 ? 1.438 9.166 10.272 1.00 95.81 187 ALA A O 1
ATOM 1474 N N . PHE A 1 188 ? -0.500 8.041 10.079 1.00 97.12 188 PHE A N 1
ATOM 1475 C CA . PHE A 1 188 ? -1.334 9.181 9.732 1.00 97.12 188 PHE A CA 1
ATOM 1476 C C . PHE A 1 188 ? -2.200 9.476 10.950 1.00 97.12 188 PHE A C 1
ATOM 1478 O O . PHE A 1 188 ? -3.213 8.819 11.185 1.00 97.12 188 PHE A O 1
ATOM 1485 N N . GLU A 1 189 ? -1.723 10.399 11.784 1.00 96.00 189 GLU A N 1
ATOM 1486 C CA . GLU A 1 189 ? -2.400 10.787 13.021 1.00 96.00 189 GLU A CA 1
ATOM 1487 C C . GLU A 1 189 ? -3.778 11.379 12.720 1.00 96.00 189 GLU A C 1
ATOM 1489 O O . GLU A 1 189 ? -3.961 12.057 11.710 1.00 96.00 189 GLU A O 1
ATOM 1494 N N . SER A 1 190 ? -4.743 11.131 13.607 1.00 97.56 190 SER A N 1
ATOM 1495 C CA . SER A 1 190 ? -6.053 11.772 13.507 1.00 97.56 190 SER A CA 1
ATOM 1496 C C . SER A 1 190 ? -5.897 13.300 13.489 1.00 97.56 190 SER A C 1
ATOM 1498 O O . SER A 1 190 ? -5.117 13.829 14.288 1.00 97.56 190 SER A O 1
ATOM 1500 N N . PRO A 1 191 ? -6.667 14.026 12.658 1.00 97.00 191 PRO A N 1
ATOM 1501 C CA . PRO A 1 191 ? -6.771 15.481 12.746 1.00 97.00 191 PRO A CA 1
ATOM 1502 C C . PRO A 1 191 ? -7.286 15.978 14.110 1.00 97.00 191 PRO A C 1
ATOM 1504 O O . PRO A 1 191 ? -7.029 17.123 14.478 1.00 97.00 191 PRO A O 1
ATOM 1507 N N . ASP A 1 192 ? -7.980 15.122 14.869 1.00 97.31 192 ASP A N 1
ATOM 1508 C CA . ASP A 1 192 ? -8.426 15.367 16.244 1.00 97.31 192 ASP A CA 1
ATOM 1509 C C . ASP A 1 192 ? -8.048 14.172 17.143 1.00 97.31 192 ASP A C 1
ATOM 1511 O O . ASP A 1 192 ? -8.879 13.317 17.459 1.00 97.31 192 ASP A O 1
ATOM 1515 N N . PRO A 1 193 ? -6.774 14.064 17.561 1.00 95.38 193 PRO A N 1
ATOM 1516 C CA . PRO A 1 193 ? -6.285 12.899 18.297 1.00 95.38 193 PRO A CA 1
ATOM 1517 C C . PRO A 1 193 ? -6.805 12.829 19.740 1.00 95.38 193 PRO A C 1
ATOM 1519 O O . PRO A 1 193 ? -6.615 11.811 20.404 1.00 95.38 193 PRO A O 1
ATOM 1522 N N . VAL A 1 194 ? -7.432 13.898 20.244 1.00 95.94 194 VAL A N 1
ATOM 1523 C CA . VAL A 1 194 ? -7.982 13.949 21.605 1.00 95.94 194 VAL A CA 1
ATOM 1524 C C . VAL A 1 194 ? -9.415 13.432 21.626 1.00 95.94 194 VAL A C 1
ATOM 1526 O O . VAL A 1 194 ? -9.766 12.678 22.534 1.00 95.94 194 VAL A O 1
ATOM 1529 N N . HIS A 1 195 ? -10.240 13.829 20.653 1.00 96.75 195 HIS A N 1
ATOM 1530 C CA . HIS A 1 195 ? -11.665 13.495 20.649 1.00 96.75 195 HIS A CA 1
ATOM 1531 C C . HIS A 1 195 ? -12.055 12.424 19.631 1.00 96.75 195 HIS A C 1
ATOM 1533 O O . HIS A 1 195 ? -13.078 11.776 19.835 1.00 96.75 195 HIS A O 1
ATOM 1539 N N . ALA A 1 196 ? -11.253 12.219 18.585 1.00 97.31 196 ALA A N 1
ATOM 1540 C CA . ALA A 1 196 ? -11.480 11.205 17.557 1.00 97.31 196 ALA A CA 1
ATOM 1541 C C . ALA A 1 196 ? -10.171 10.472 17.181 1.00 97.31 196 ALA A C 1
ATOM 1543 O O . ALA A 1 196 ? -9.752 10.504 16.017 1.00 97.31 196 ALA A O 1
ATOM 1544 N N . PRO A 1 197 ? -9.458 9.838 18.138 1.00 96.94 197 PRO A N 1
ATOM 1545 C CA . PRO A 1 197 ? -8.211 9.116 17.855 1.00 96.94 197 PRO A CA 1
ATOM 1546 C C . PRO A 1 197 ? -8.374 7.989 16.819 1.00 96.94 197 PRO A C 1
ATOM 1548 O O . PRO A 1 197 ? -7.416 7.649 16.124 1.00 96.94 197 PRO A O 1
ATOM 1551 N N . GLU A 1 198 ? -9.576 7.430 16.682 1.00 97.94 198 GLU A N 1
ATOM 1552 C CA . GLU A 1 198 ? -9.938 6.418 15.691 1.00 97.94 198 GLU A CA 1
ATOM 1553 C C . GLU A 1 198 ? -9.874 6.921 14.243 1.00 97.94 198 GLU A C 1
ATOM 1555 O O . GLU A 1 198 ? -9.796 6.109 13.334 1.00 97.94 198 GLU A O 1
ATOM 1560 N N . ASN A 1 199 ? -9.840 8.231 13.992 1.00 98.56 199 ASN A N 1
ATOM 1561 C CA . ASN A 1 199 ? -9.723 8.761 12.629 1.00 98.56 199 ASN A CA 1
ATOM 1562 C C . ASN A 1 199 ? -8.284 8.697 12.083 1.00 98.56 199 ASN A C 1
ATOM 1564 O O . ASN A 1 199 ? -8.045 9.018 10.922 1.00 98.56 199 ASN A O 1
ATOM 1568 N N . GLY A 1 200 ? -7.301 8.288 12.893 1.00 98.06 200 GLY A N 1
ATOM 1569 C CA . GLY A 1 200 ? -5.939 8.012 12.427 1.00 98.06 200 GLY A CA 1
ATOM 1570 C C . GLY A 1 200 ? -5.789 6.594 11.869 1.00 98.06 200 GLY A C 1
ATOM 1571 O O . GLY A 1 200 ? -6.493 5.681 12.295 1.00 98.06 200 GLY A O 1
ATOM 1572 N N . PHE A 1 201 ? -4.842 6.373 10.960 1.00 98.62 201 PHE A N 1
ATOM 1573 C CA . PHE A 1 201 ? -4.561 5.055 10.375 1.00 98.62 201 PHE A CA 1
ATOM 1574 C C . PHE A 1 201 ? -3.059 4.844 10.151 1.00 98.62 201 PHE A C 1
ATOM 1576 O O . PHE A 1 201 ? -2.252 5.774 10.215 1.00 98.62 201 PHE A O 1
ATOM 1583 N N . TRP A 1 202 ? -2.664 3.599 9.889 1.00 98.44 202 TRP A N 1
ATOM 1584 C CA . TRP A 1 202 ? -1.267 3.247 9.634 1.00 98.44 202 TRP A CA 1
ATOM 1585 C C . TRP A 1 202 ? -0.986 3.107 8.143 1.00 98.44 202 TRP A C 1
ATOM 1587 O O . TRP A 1 202 ? -1.764 2.503 7.424 1.00 98.44 202 TRP A O 1
ATOM 1597 N N . GLN A 1 203 ? 0.160 3.569 7.664 1.00 98.00 203 GLN A N 1
ATOM 1598 C CA . GLN A 1 203 ? 0.711 3.105 6.395 1.00 98.00 203 GLN A CA 1
ATOM 1599 C C . GLN A 1 203 ? 1.839 2.124 6.668 1.00 98.00 203 GLN A C 1
ATOM 1601 O O . GLN A 1 203 ? 2.734 2.405 7.466 1.00 98.00 203 GLN A O 1
ATOM 1606 N N . VAL A 1 204 ? 1.806 0.983 5.990 1.00 97.44 204 VAL A N 1
ATOM 1607 C CA . VAL A 1 204 ? 2.772 -0.094 6.162 1.00 97.44 204 VAL A CA 1
ATOM 1608 C C . VAL A 1 204 ? 3.334 -0.492 4.805 1.00 97.44 204 VAL A C 1
ATOM 1610 O O . VAL A 1 204 ? 2.637 -1.043 3.959 1.00 97.44 204 VAL A O 1
ATOM 1613 N N . GLU A 1 205 ? 4.622 -0.248 4.608 1.00 95.25 205 GLU A N 1
ATOM 1614 C CA . GLU A 1 205 ? 5.333 -0.562 3.374 1.00 95.25 205 GLU A CA 1
ATOM 1615 C C . GLU A 1 205 ? 6.196 -1.808 3.532 1.00 95.25 205 GLU A C 1
ATOM 1617 O O . GLU A 1 205 ? 6.805 -2.027 4.584 1.00 95.25 205 GLU A O 1
ATOM 1622 N N . THR A 1 206 ? 6.249 -2.622 2.479 1.00 94.12 206 THR A N 1
ATOM 1623 C CA . THR A 1 206 ? 7.036 -3.861 2.445 1.00 94.12 206 THR A CA 1
ATOM 1624 C C . THR A 1 206 ? 8.158 -3.765 1.416 1.00 94.12 206 THR A C 1
ATOM 1626 O O . THR A 1 206 ? 7.964 -3.269 0.303 1.00 94.12 206 THR A O 1
ATOM 1629 N N . SER A 1 207 ? 9.341 -4.275 1.776 1.00 91.25 207 SER A N 1
ATOM 1630 C CA . SER A 1 207 ? 10.482 -4.329 0.862 1.00 91.25 207 SER A CA 1
ATOM 1631 C C . SER A 1 207 ? 10.185 -5.141 -0.399 1.00 91.25 207 SER A C 1
ATOM 1633 O O . SER A 1 207 ? 9.377 -6.068 -0.389 1.00 91.25 207 SER A O 1
ATOM 1635 N N . SER A 1 208 ? 10.892 -4.837 -1.485 1.00 90.31 208 SER A N 1
ATOM 1636 C CA . SER A 1 208 ? 10.797 -5.636 -2.704 1.00 90.31 208 SER A CA 1
ATOM 1637 C C . SER A 1 208 ? 11.538 -6.957 -2.564 1.00 90.31 208 SER A C 1
ATOM 1639 O O . SER A 1 208 ? 12.593 -7.024 -1.944 1.00 90.31 208 SER A O 1
ATOM 1641 N N . LEU A 1 209 ? 11.053 -7.998 -3.243 1.00 91.12 209 LEU A N 1
ATOM 1642 C CA . LEU A 1 209 ? 11.796 -9.249 -3.412 1.00 91.12 209 LEU A CA 1
ATOM 1643 C C . LEU A 1 209 ? 12.959 -9.126 -4.407 1.00 91.12 209 LEU A C 1
ATOM 1645 O O . LEU A 1 209 ? 13.689 -10.094 -4.607 1.00 91.12 209 LEU A O 1
ATOM 1649 N N . ARG A 1 210 ? 13.150 -7.963 -5.037 1.00 87.56 210 ARG A N 1
ATOM 1650 C CA . ARG A 1 210 ? 14.293 -7.667 -5.910 1.00 87.56 210 ARG A CA 1
ATOM 1651 C C . ARG A 1 210 ? 15.495 -7.138 -5.131 1.00 87.56 210 ARG A C 1
ATOM 1653 O O . ARG A 1 210 ? 16.618 -7.565 -5.386 1.00 87.56 210 ARG A O 1
ATOM 1660 N N . ASP A 1 211 ? 15.249 -6.209 -4.217 1.00 85.88 211 ASP A N 1
ATOM 1661 C CA . ASP A 1 211 ? 16.277 -5.422 -3.540 1.00 85.88 211 ASP A CA 1
ATOM 1662 C C . ASP A 1 211 ? 16.472 -5.895 -2.101 1.00 85.88 211 ASP A C 1
ATOM 1664 O O . ASP A 1 211 ? 15.556 -6.431 -1.480 1.00 85.88 211 ASP A O 1
ATOM 1668 N N . PHE A 1 212 ? 17.680 -5.724 -1.560 1.00 85.69 212 PHE A N 1
ATOM 1669 C CA . PHE A 1 212 ? 17.942 -6.045 -0.157 1.00 85.69 212 PHE A CA 1
ATOM 1670 C C . PHE A 1 212 ? 16.959 -5.266 0.749 1.00 85.69 212 PHE A C 1
ATOM 1672 O O . PHE A 1 212 ? 16.807 -4.062 0.542 1.00 85.69 212 PHE A O 1
ATOM 1679 N N . PRO A 1 213 ? 16.305 -5.896 1.750 1.00 88.25 213 PRO A N 1
ATOM 1680 C CA . PRO A 1 213 ? 16.587 -7.222 2.321 1.00 88.25 213 PRO A CA 1
ATOM 1681 C C . PRO A 1 213 ? 15.826 -8.413 1.703 1.00 88.25 213 PRO A C 1
ATOM 1683 O O . PRO A 1 213 ? 16.007 -9.544 2.158 1.00 88.25 213 PRO A O 1
ATOM 1686 N N . GLN A 1 214 ? 15.007 -8.205 0.667 1.00 90.94 214 GLN A N 1
ATOM 1687 C CA . GLN A 1 214 ? 14.160 -9.233 0.046 1.00 90.94 214 GLN A CA 1
ATOM 1688 C C . GLN A 1 214 ? 13.265 -9.959 1.059 1.00 90.94 214 GLN A C 1
ATOM 1690 O O . GLN A 1 214 ? 13.371 -11.176 1.221 1.00 90.94 214 GLN A O 1
ATOM 1695 N N . GLN A 1 215 ? 12.405 -9.216 1.755 1.00 92.19 215 GLN A N 1
ATOM 1696 C CA . GLN A 1 215 ? 11.523 -9.741 2.800 1.00 92.19 215 GLN A CA 1
ATOM 1697 C C . GLN A 1 215 ? 10.054 -9.687 2.396 1.00 92.19 215 GLN A C 1
ATOM 1699 O O . GLN A 1 215 ? 9.618 -8.775 1.698 1.00 92.19 215 GLN A O 1
ATOM 1704 N N . LEU A 1 216 ? 9.296 -10.666 2.882 1.00 93.69 216 LEU A N 1
ATOM 1705 C CA . LEU A 1 216 ? 7.838 -10.619 2.944 1.00 93.69 216 LEU A CA 1
ATOM 1706 C C . LEU A 1 216 ? 7.416 -9.995 4.278 1.00 93.69 216 LEU A C 1
ATOM 1708 O O . LEU A 1 216 ? 8.211 -9.948 5.217 1.00 93.69 216 LEU A O 1
ATOM 1712 N N . ARG A 1 217 ? 6.154 -9.578 4.394 1.00 94.88 217 ARG A N 1
ATOM 1713 C CA . ARG A 1 217 ? 5.587 -9.094 5.656 1.00 94.88 217 ARG A CA 1
ATOM 1714 C C . ARG A 1 217 ? 4.330 -9.871 6.022 1.00 94.88 217 ARG A C 1
ATOM 1716 O O . ARG A 1 217 ? 3.421 -10.011 5.209 1.00 94.88 217 ARG A O 1
ATOM 1723 N N . MET A 1 218 ? 4.302 -10.375 7.250 1.00 96.31 218 MET A N 1
ATOM 1724 C CA . MET A 1 218 ? 3.118 -10.943 7.887 1.00 96.31 218 MET A CA 1
ATOM 1725 C C . MET A 1 218 ? 2.416 -9.859 8.706 1.00 96.31 218 MET A C 1
ATOM 1727 O O . MET A 1 218 ? 3.084 -9.034 9.333 1.00 96.31 218 MET A O 1
ATOM 1731 N N . PHE A 1 219 ? 1.085 -9.888 8.699 1.00 97.06 219 PHE A N 1
ATOM 1732 C CA . PHE A 1 219 ? 0.224 -8.984 9.454 1.00 97.06 219 PHE A CA 1
ATOM 1733 C C . PHE A 1 219 ? -0.667 -9.810 10.383 1.00 97.06 219 PHE A C 1
ATOM 1735 O O . PHE A 1 219 ? -1.617 -10.439 9.918 1.00 97.06 219 PHE A O 1
ATOM 1742 N N . ASP A 1 220 ? -0.375 -9.797 11.683 1.00 97.50 220 ASP A N 1
ATOM 1743 C CA . ASP A 1 220 ? -1.247 -10.404 12.690 1.00 97.50 220 ASP A CA 1
ATOM 1744 C C . ASP A 1 220 ? -2.127 -9.323 13.310 1.00 97.50 220 ASP A C 1
ATOM 1746 O O . ASP A 1 220 ? -1.650 -8.482 14.073 1.00 97.50 220 ASP A O 1
ATOM 1750 N N . ILE A 1 221 ? -3.417 -9.352 12.989 1.00 97.81 221 ILE A N 1
ATOM 1751 C CA . ILE A 1 221 ? -4.412 -8.408 13.503 1.00 97.81 221 ILE A CA 1
ATOM 1752 C C . ILE A 1 221 ? -5.126 -9.064 14.683 1.00 97.81 221 ILE A C 1
ATOM 1754 O O . ILE A 1 221 ? -5.709 -10.140 14.539 1.00 97.81 221 ILE A O 1
ATOM 1758 N N . LYS A 1 222 ? -5.066 -8.428 15.853 1.00 97.69 222 LYS A N 1
ATOM 1759 C CA . LYS A 1 222 ? -5.621 -8.946 17.106 1.00 97.69 222 LYS A CA 1
ATOM 1760 C C . LYS A 1 222 ? -6.605 -7.959 17.710 1.00 97.69 222 LYS A C 1
ATOM 1762 O O . LYS A 1 222 ? -6.297 -6.777 17.818 1.00 97.69 222 LYS A O 1
ATOM 1767 N N . LEU A 1 223 ? -7.750 -8.481 18.137 1.00 97.81 223 LEU A N 1
ATOM 1768 C CA . LEU A 1 223 ? -8.684 -7.779 19.007 1.00 97.81 223 LEU A CA 1
ATOM 1769 C C . LEU A 1 223 ? -8.225 -7.955 20.457 1.00 97.81 223 LEU A C 1
ATOM 1771 O O . LEU A 1 223 ? -8.077 -9.085 20.925 1.00 97.81 223 LEU A O 1
ATOM 1775 N N . ASN A 1 224 ? -7.959 -6.846 21.137 1.00 97.75 224 ASN A N 1
ATOM 1776 C CA . ASN A 1 224 ? -7.528 -6.827 22.531 1.00 97.75 224 ASN A CA 1
ATOM 1777 C C . ASN A 1 224 ? -8.736 -6.892 23.475 1.00 97.75 224 ASN A C 1
ATOM 1779 O O . ASN A 1 224 ? -9.857 -6.577 23.083 1.00 97.75 224 ASN A O 1
ATOM 1783 N N . SER A 1 225 ? -8.517 -7.246 24.745 1.00 96.19 225 SER A N 1
ATOM 1784 C CA . SER A 1 225 ? -9.589 -7.353 25.751 1.00 96.19 225 SER A CA 1
ATOM 1785 C C . SER A 1 225 ? -10.300 -6.025 26.058 1.00 96.19 225 SER A C 1
ATOM 1787 O O . SER A 1 225 ? -11.385 -6.023 26.631 1.00 96.19 225 SER A O 1
ATOM 1789 N N . ASP A 1 226 ? -9.682 -4.894 25.711 1.00 95.75 226 ASP A N 1
ATOM 1790 C CA . ASP A 1 226 ? -10.272 -3.551 25.776 1.00 95.75 226 ASP A CA 1
ATOM 1791 C C . ASP A 1 226 ? -10.923 -3.116 24.449 1.00 95.75 226 ASP A C 1
ATOM 1793 O O . ASP A 1 226 ? -11.330 -1.967 24.309 1.00 95.75 226 ASP A O 1
ATOM 1797 N N . TYR A 1 227 ? -11.041 -4.042 23.491 1.00 96.25 227 TYR A N 1
ATOM 1798 C CA . TYR A 1 227 ? -11.580 -3.853 22.145 1.00 96.2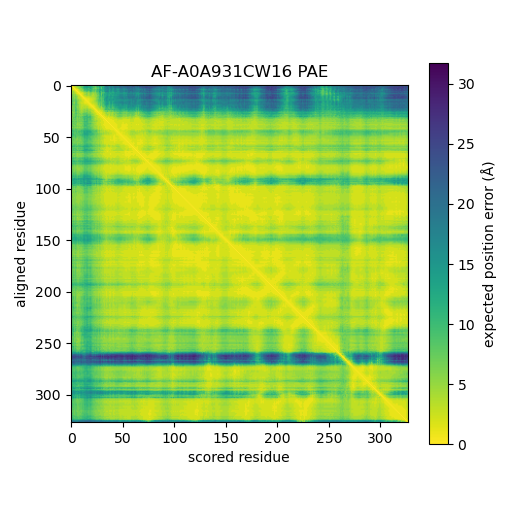5 227 TYR A CA 1
ATOM 1799 C C . TYR A 1 227 ? -10.788 -2.896 21.244 1.00 96.25 227 TYR A C 1
ATOM 1801 O O . TYR A 1 227 ? -11.256 -2.543 20.163 1.00 96.25 227 TYR A O 1
ATOM 1809 N N . THR A 1 228 ? -9.559 -2.531 21.615 1.00 97.44 228 THR A N 1
ATOM 1810 C CA . THR A 1 228 ? -8.605 -1.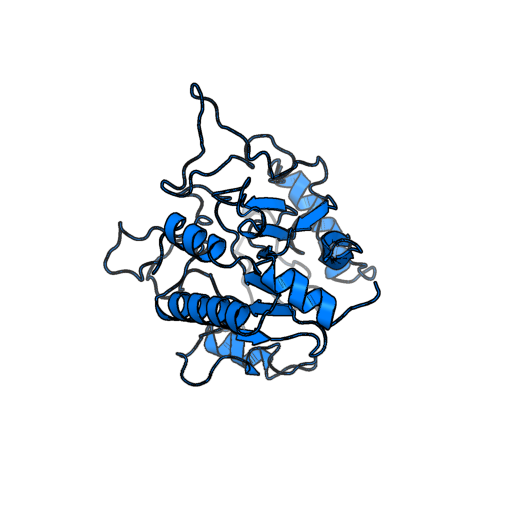952 20.659 1.00 97.44 228 THR A CA 1
ATOM 1811 C C . THR A 1 228 ? -8.063 -3.026 19.710 1.00 97.44 228 THR A C 1
ATOM 1813 O O . THR A 1 228 ? -8.191 -4.229 19.962 1.00 97.44 228 THR A O 1
ATOM 1816 N N . ILE A 1 229 ? -7.439 -2.604 18.609 1.00 98.44 229 ILE A N 1
ATOM 1817 C CA . ILE A 1 229 ? -6.777 -3.507 17.664 1.00 98.44 229 ILE A CA 1
ATOM 1818 C C . ILE A 1 229 ? -5.261 -3.339 17.760 1.00 98.44 229 ILE A C 1
ATOM 1820 O O . ILE A 1 229 ? -4.748 -2.231 17.595 1.00 98.44 229 ILE A O 1
ATOM 1824 N N . SER A 1 230 ? -4.543 -4.449 17.941 1.00 98.50 230 SER A N 1
ATOM 1825 C CA . SER A 1 230 ? -3.092 -4.520 17.726 1.00 98.50 230 SER A CA 1
ATOM 1826 C C . SER A 1 230 ? -2.795 -5.181 16.381 1.00 98.50 230 SER A C 1
ATOM 1828 O O . SER A 1 230 ? -3.299 -6.265 16.091 1.00 98.50 230 SER A O 1
ATOM 1830 N N . ILE A 1 231 ? -1.947 -4.555 15.566 1.00 98.50 231 ILE A N 1
ATOM 1831 C CA . ILE A 1 231 ? -1.465 -5.093 14.289 1.00 98.50 231 ILE A CA 1
ATOM 1832 C C . ILE A 1 231 ? 0.037 -5.337 14.415 1.00 98.50 231 ILE A C 1
ATOM 1834 O O . ILE A 1 231 ? 0.827 -4.395 14.480 1.00 98.50 231 ILE A O 1
ATOM 1838 N N . PHE A 1 232 ? 0.444 -6.603 14.446 1.00 98.31 232 PHE A N 1
ATOM 1839 C CA . PHE A 1 232 ? 1.855 -6.976 14.444 1.00 98.31 232 PHE A CA 1
ATOM 1840 C C . PHE A 1 232 ? 2.322 -7.154 13.008 1.00 98.31 232 PHE A C 1
ATOM 1842 O O . PHE A 1 232 ? 1.844 -8.021 12.278 1.00 98.31 232 PHE A O 1
ATOM 1849 N N . THR A 1 233 ? 3.282 -6.330 12.613 1.00 96.75 233 THR A N 1
ATOM 1850 C CA . THR A 1 233 ? 3.939 -6.399 11.312 1.00 96.75 233 THR A CA 1
ATOM 1851 C C . THR A 1 233 ? 5.280 -7.093 11.492 1.00 96.75 233 THR A C 1
ATOM 1853 O O . THR A 1 233 ? 6.154 -6.597 12.204 1.00 96.75 233 THR A O 1
ATOM 1856 N N . THR A 1 234 ? 5.436 -8.267 10.885 1.00 96.25 234 THR A N 1
ATOM 1857 C CA . THR A 1 234 ? 6.641 -9.092 11.036 1.00 96.25 234 THR A CA 1
ATOM 1858 C C . THR A 1 234 ? 7.285 -9.316 9.681 1.00 96.25 234 THR A C 1
ATOM 1860 O O . THR A 1 234 ? 6.655 -9.878 8.785 1.00 96.25 234 THR A O 1
ATOM 1863 N N . ASN A 1 235 ? 8.543 -8.903 9.524 1.00 94.62 235 ASN A N 1
ATOM 1864 C CA . ASN A 1 235 ? 9.296 -9.212 8.314 1.00 94.62 235 ASN A CA 1
ATOM 1865 C C . ASN A 1 235 ? 9.749 -10.674 8.341 1.00 94.62 235 ASN A C 1
ATOM 1867 O O . ASN A 1 235 ? 10.267 -11.167 9.344 1.00 94.62 235 ASN A O 1
ATOM 1871 N N . VAL A 1 236 ? 9.565 -11.357 7.216 1.00 93.88 236 VAL A N 1
ATOM 1872 C CA . VAL A 1 236 ? 9.874 -12.774 7.038 1.00 93.88 236 VAL A CA 1
ATOM 1873 C C . VAL A 1 236 ? 10.844 -12.923 5.878 1.00 93.88 236 VAL A C 1
ATOM 1875 O O . VAL A 1 236 ? 10.562 -12.510 4.750 1.00 93.88 236 VAL A O 1
ATOM 1878 N N . ASP A 1 237 ? 11.987 -13.546 6.148 1.00 90.88 237 ASP A N 1
ATOM 1879 C CA . ASP A 1 237 ? 12.950 -13.889 5.110 1.00 90.88 237 ASP A CA 1
ATOM 1880 C C . ASP A 1 237 ? 12.469 -15.124 4.324 1.00 90.88 237 ASP A C 1
ATOM 1882 O O . ASP A 1 237 ? 12.257 -16.188 4.917 1.00 90.88 237 ASP A O 1
ATOM 1886 N N . PRO A 1 238 ? 12.313 -15.038 2.991 1.00 88.94 238 PRO A N 1
ATOM 1887 C CA . PRO A 1 238 ? 11.954 -16.188 2.179 1.00 88.94 238 PRO A CA 1
ATOM 1888 C C . PRO A 1 238 ? 13.085 -17.223 2.169 1.00 88.94 238 PRO A C 1
ATOM 1890 O O . PRO A 1 238 ? 14.245 -16.921 1.874 1.00 88.94 238 PRO A O 1
ATOM 1893 N N . ALA A 1 239 ? 12.730 -18.484 2.416 1.00 90.31 239 ALA A N 1
ATOM 1894 C CA . ALA A 1 239 ? 13.636 -19.608 2.229 1.00 90.31 239 ALA A CA 1
ATOM 1895 C C . ALA A 1 239 ? 13.716 -19.973 0.738 1.00 90.31 239 ALA A C 1
ATOM 1897 O O . ALA A 1 239 ? 12.738 -20.418 0.138 1.00 90.31 239 ALA A O 1
ATOM 1898 N N . ALA A 1 240 ? 14.894 -19.817 0.132 1.00 89.94 240 ALA A N 1
ATOM 1899 C CA . ALA A 1 240 ? 15.132 -20.199 -1.258 1.00 89.94 240 ALA A CA 1
ATOM 1900 C C . ALA A 1 240 ? 15.982 -21.475 -1.339 1.00 89.94 240 ALA A C 1
ATOM 1902 O O . ALA A 1 240 ? 17.039 -21.577 -0.716 1.00 89.94 240 ALA A O 1
ATOM 1903 N N . LYS A 1 241 ? 15.549 -22.452 -2.146 1.00 91.56 241 LYS A N 1
ATOM 1904 C CA . LYS A 1 241 ? 16.285 -23.710 -2.341 1.00 91.56 241 LYS A CA 1
ATOM 1905 C C . LYS A 1 241 ? 17.645 -23.444 -3.013 1.00 91.56 241 LYS A C 1
ATOM 1907 O O . LYS A 1 241 ? 17.657 -22.817 -4.079 1.00 91.56 241 LYS A O 1
ATOM 1912 N N . PRO A 1 242 ? 18.773 -23.954 -2.474 1.00 91.44 242 PRO A N 1
ATOM 1913 C CA . PRO A 1 242 ? 20.088 -23.798 -3.090 1.00 91.44 242 PRO A CA 1
ATOM 1914 C C . PRO A 1 242 ? 20.118 -24.201 -4.569 1.00 91.44 242 PRO A C 1
ATOM 1916 O O . PRO A 1 242 ? 19.513 -25.193 -4.969 1.00 91.44 242 PRO A O 1
ATOM 1919 N N . GLY A 1 243 ? 20.833 -23.417 -5.379 1.00 85.31 243 GLY A N 1
ATOM 1920 C CA . GLY A 1 243 ? 20.993 -23.648 -6.821 1.00 85.31 243 GLY A CA 1
ATOM 1921 C C . GLY A 1 243 ? 19.845 -23.143 -7.704 1.00 85.31 243 GLY A C 1
ATOM 1922 O O . GLY A 1 243 ? 19.964 -23.196 -8.923 1.00 85.31 243 GLY A O 1
ATOM 1923 N N . THR A 1 244 ? 18.760 -22.621 -7.124 1.00 87.25 244 THR A N 1
ATOM 1924 C CA . THR A 1 244 ? 17.672 -21.983 -7.887 1.00 87.25 244 THR A CA 1
ATOM 1925 C C . THR A 1 244 ? 18.004 -20.535 -8.282 1.00 87.25 244 THR A C 1
ATOM 1927 O O . THR A 1 244 ? 18.863 -19.901 -7.650 1.00 87.25 244 THR A O 1
ATOM 1930 N N . PRO A 1 245 ? 17.298 -19.957 -9.277 1.00 86.75 245 PRO A N 1
ATOM 1931 C CA . PRO A 1 245 ? 17.382 -18.526 -9.571 1.00 86.75 245 PRO A CA 1
ATOM 1932 C C . PRO A 1 245 ? 17.079 -17.647 -8.351 1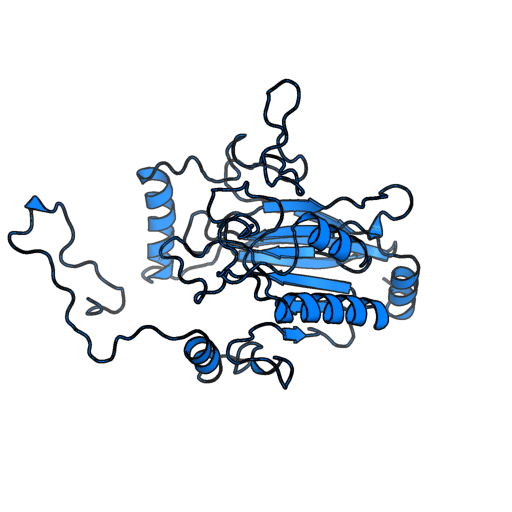.00 86.75 245 PRO A C 1
ATOM 1934 O O . PRO A 1 245 ? 17.831 -16.716 -8.076 1.00 86.75 245 PRO A O 1
ATOM 1937 N N . ALA A 1 246 ? 16.060 -17.995 -7.555 1.00 88.94 246 ALA A N 1
ATOM 1938 C CA . ALA A 1 246 ? 15.719 -17.276 -6.324 1.00 88.94 246 ALA A CA 1
ATOM 1939 C C . ALA A 1 246 ? 16.872 -17.284 -5.303 1.00 88.94 246 ALA A C 1
ATOM 1941 O O . ALA A 1 246 ? 17.223 -16.246 -4.749 1.00 88.94 246 ALA A O 1
ATOM 1942 N N . TRP A 1 247 ? 17.534 -18.431 -5.104 1.00 88.69 247 TRP A N 1
ATOM 1943 C CA . TRP A 1 247 ? 18.713 -18.516 -4.232 1.00 88.69 247 TRP A CA 1
ATOM 1944 C C . TRP A 1 247 ? 19.881 -17.668 -4.738 1.00 88.69 247 TRP A C 1
ATOM 1946 O O . TRP A 1 247 ? 20.588 -17.033 -3.957 1.00 88.69 247 TRP A O 1
ATOM 1956 N N . THR A 1 248 ? 20.089 -17.643 -6.053 1.00 88.00 248 THR A N 1
ATOM 1957 C CA . THR A 1 248 ? 21.142 -16.828 -6.669 1.00 88.00 248 THR A CA 1
ATOM 1958 C C . THR A 1 248 ? 20.842 -15.335 -6.526 1.00 88.00 248 THR A C 1
ATOM 1960 O O . THR A 1 248 ? 21.735 -14.567 -6.171 1.00 88.00 248 THR A O 1
ATOM 1963 N N . SER A 1 249 ? 19.578 -14.940 -6.702 1.00 89.69 249 SER A N 1
ATOM 1964 C CA . SER A 1 249 ? 19.106 -13.566 -6.517 1.00 89.69 249 SER A CA 1
ATOM 1965 C C . SER A 1 249 ? 19.432 -13.021 -5.122 1.00 89.69 249 SER A C 1
ATOM 1967 O O . SER A 1 249 ? 19.895 -11.887 -5.034 1.00 89.69 249 SER A O 1
ATOM 1969 N N . ARG A 1 250 ? 19.346 -13.841 -4.058 1.00 88.38 250 ARG A N 1
ATOM 1970 C CA . ARG A 1 250 ? 19.749 -13.441 -2.690 1.00 88.38 250 ARG A CA 1
ATOM 1971 C C . ARG A 1 250 ? 21.178 -12.904 -2.615 1.00 88.38 250 ARG A C 1
ATOM 1973 O O . ARG A 1 250 ? 21.445 -11.928 -1.921 1.00 88.38 250 ARG A O 1
ATOM 1980 N N . LYS A 1 251 ? 22.108 -13.521 -3.350 1.00 86.94 251 LYS A N 1
ATOM 1981 C CA . LYS A 1 251 ? 23.507 -13.068 -3.407 1.00 86.94 251 LYS A CA 1
ATOM 1982 C C . LYS A 1 251 ? 23.643 -11.778 -4.211 1.00 86.94 251 LYS A C 1
ATOM 1984 O O . LYS A 1 251 ? 24.421 -10.905 -3.841 1.00 86.94 251 LYS A O 1
ATOM 1989 N N . TYR A 1 252 ? 22.891 -11.663 -5.304 1.00 87.50 252 TYR A N 1
ATOM 1990 C CA . TYR A 1 252 ? 22.919 -10.480 -6.160 1.00 87.50 252 TYR A CA 1
ATOM 1991 C C . TYR A 1 252 ? 22.286 -9.257 -5.512 1.00 87.50 252 TYR A C 1
ATOM 1993 O O . TYR A 1 252 ? 22.794 -8.171 -5.743 1.00 87.50 252 TYR A O 1
ATOM 2001 N N . ALA A 1 253 ? 21.267 -9.406 -4.666 1.00 87.19 253 ALA A N 1
ATOM 2002 C CA . ALA A 1 253 ? 20.703 -8.282 -3.921 1.00 87.19 253 ALA A CA 1
ATOM 2003 C C . ALA A 1 253 ? 21.747 -7.639 -2.988 1.00 87.19 253 ALA A C 1
ATOM 2005 O O . ALA A 1 253 ? 21.902 -6.420 -2.983 1.00 87.19 253 ALA A O 1
ATOM 2006 N N . VAL A 1 254 ? 22.535 -8.456 -2.276 1.00 85.31 254 VAL A N 1
ATOM 2007 C CA . VAL A 1 254 ? 23.650 -7.974 -1.437 1.00 85.31 254 VAL A CA 1
ATOM 2008 C C . VAL A 1 254 ? 24.760 -7.358 -2.291 1.00 85.31 254 VAL A C 1
ATOM 2010 O O . VAL A 1 254 ? 25.257 -6.279 -1.981 1.00 85.31 254 VAL A O 1
ATOM 2013 N N . ALA A 1 255 ? 25.148 -8.019 -3.386 1.00 85.00 255 ALA A N 1
ATOM 2014 C CA . ALA A 1 255 ? 26.182 -7.494 -4.274 1.00 85.00 255 ALA A CA 1
ATOM 2015 C C . ALA A 1 255 ? 25.761 -6.163 -4.914 1.00 85.00 255 ALA A C 1
ATOM 2017 O O . ALA A 1 255 ? 26.561 -5.236 -4.958 1.00 85.00 255 ALA A O 1
ATOM 2018 N N . ALA A 1 256 ? 24.510 -6.046 -5.370 1.00 84.06 256 ALA A N 1
ATOM 2019 C CA . ALA A 1 256 ? 23.957 -4.813 -5.912 1.00 84.06 256 ALA A CA 1
ATOM 2020 C C . ALA A 1 256 ? 24.052 -3.696 -4.872 1.00 84.06 256 ALA A C 1
ATOM 2022 O O . ALA A 1 256 ? 24.687 -2.684 -5.151 1.00 84.06 256 ALA A O 1
ATOM 2023 N N . GLN A 1 257 ? 23.547 -3.927 -3.657 1.00 78.69 257 GLN A N 1
ATOM 2024 C CA . GLN A 1 257 ? 23.638 -2.972 -2.551 1.00 78.69 257 GLN A CA 1
ATOM 2025 C C . GLN A 1 257 ? 25.077 -2.472 -2.319 1.00 78.69 257 GLN A C 1
ATOM 2027 O O . GLN A 1 257 ? 25.301 -1.271 -2.176 1.00 78.69 257 GLN A O 1
ATOM 2032 N N . GLN A 1 258 ? 26.059 -3.381 -2.318 1.00 79.81 258 GLN A N 1
ATOM 2033 C CA . GLN A 1 258 ? 27.474 -3.055 -2.104 1.00 79.81 258 GLN A CA 1
ATOM 2034 C C . GLN A 1 258 ? 28.119 -2.321 -3.290 1.00 79.81 258 GLN A C 1
ATOM 2036 O O . GLN A 1 258 ? 28.931 -1.424 -3.081 1.00 79.81 258 GLN A O 1
ATOM 2041 N N . ILE A 1 259 ? 27.782 -2.700 -4.527 1.00 80.62 259 ILE A N 1
ATOM 2042 C CA . ILE A 1 259 ? 28.393 -2.161 -5.752 1.00 80.62 259 ILE A CA 1
ATOM 2043 C C . ILE A 1 259 ? 27.841 -0.783 -6.080 1.00 80.62 259 ILE A C 1
ATOM 2045 O O . ILE A 1 259 ? 28.609 0.146 -6.316 1.00 80.62 259 ILE A O 1
ATOM 2049 N N . VAL A 1 260 ? 26.513 -0.646 -6.117 1.00 73.56 260 VAL A N 1
ATOM 2050 C CA . VAL A 1 260 ? 25.884 0.636 -6.459 1.00 73.56 260 VAL A CA 1
ATOM 2051 C C . VAL A 1 260 ? 25.891 1.607 -5.281 1.00 73.56 260 VAL A C 1
ATOM 2053 O O . VAL A 1 260 ? 25.390 2.718 -5.421 1.00 73.56 260 VAL A O 1
ATOM 2056 N N . ASN A 1 261 ? 26.474 1.191 -4.145 1.00 60.12 261 ASN A N 1
ATOM 2057 C CA . ASN A 1 261 ? 26.510 1.917 -2.883 1.00 60.12 261 ASN A CA 1
ATOM 2058 C C . ASN A 1 261 ? 25.176 2.618 -2.645 1.00 60.12 261 ASN A C 1
ATOM 2060 O O . ASN A 1 261 ? 25.119 3.840 -2.485 1.00 60.12 261 ASN A O 1
ATOM 2064 N N . THR A 1 262 ? 24.089 1.843 -2.680 1.00 57.44 262 THR A N 1
ATOM 2065 C CA . THR A 1 262 ? 22.782 2.331 -2.251 1.00 57.44 262 THR A CA 1
ATOM 2066 C C . THR A 1 262 ? 22.873 2.559 -0.744 1.00 57.44 262 THR A C 1
ATOM 2068 O O . THR A 1 262 ? 22.349 1.778 0.046 1.00 57.44 262 THR A O 1
ATOM 2071 N N . GLY A 1 263 ? 23.539 3.642 -0.327 1.00 50.09 263 GLY A N 1
ATOM 2072 C CA . GLY A 1 263 ? 23.360 4.242 0.995 1.00 50.09 263 GLY A CA 1
ATOM 2073 C C . GLY A 1 263 ? 21.880 4.544 1.251 1.00 50.09 263 GLY A C 1
ATOM 2074 O O . GLY A 1 263 ? 21.445 4.589 2.392 1.00 50.09 263 GLY A O 1
ATOM 2075 N N . VAL A 1 264 ? 21.102 4.599 0.168 1.00 51.25 264 VAL A N 1
ATOM 2076 C CA . VAL A 1 264 ? 19.647 4.535 0.082 1.00 51.25 264 VAL A CA 1
ATOM 2077 C C . VAL A 1 264 ? 19.110 3.112 0.321 1.00 51.25 264 VAL A C 1
ATOM 2079 O O . VAL A 1 264 ? 18.302 2.581 -0.434 1.00 51.25 264 VAL A O 1
ATOM 2082 N N . ILE A 1 265 ? 19.485 2.484 1.435 1.00 52.78 265 ILE A N 1
ATOM 2083 C CA . ILE A 1 265 ? 18.400 1.859 2.190 1.00 52.78 265 ILE A CA 1
ATOM 2084 C C . ILE A 1 265 ? 17.632 3.089 2.667 1.00 52.78 265 ILE A C 1
ATOM 2086 O O . ILE A 1 265 ? 18.151 3.778 3.543 1.00 52.78 265 ILE A O 1
ATOM 2090 N N . TYR A 1 266 ? 16.456 3.412 2.107 1.00 53.16 266 TYR A N 1
ATOM 2091 C CA . TYR A 1 266 ? 15.685 4.603 2.529 1.00 53.16 266 TYR A CA 1
ATOM 2092 C C . TYR A 1 266 ? 15.419 4.625 4.051 1.00 53.16 266 TYR A C 1
ATOM 2094 O O . TYR A 1 266 ? 14.892 5.579 4.590 1.00 53.16 266 TYR A O 1
ATOM 2102 N N . GLN A 1 267 ? 15.787 3.575 4.782 1.00 53.16 267 GLN A N 1
ATOM 2103 C CA . GLN A 1 267 ? 15.629 3.427 6.218 1.00 53.16 267 GLN A CA 1
ATOM 2104 C C . GLN A 1 267 ? 16.938 3.425 7.007 1.00 53.16 267 GLN A C 1
ATOM 2106 O O . GLN A 1 267 ? 16.873 3.302 8.219 1.00 53.16 267 GLN A O 1
ATOM 2111 N N . ALA A 1 268 ? 18.116 3.517 6.388 1.00 51.09 268 ALA A N 1
ATOM 2112 C CA . ALA A 1 268 ? 19.378 3.616 7.129 1.00 51.09 268 ALA A CA 1
ATOM 2113 C C . ALA A 1 268 ? 19.893 5.058 7.234 1.00 51.09 268 ALA A C 1
ATOM 2115 O O . ALA A 1 268 ? 20.737 5.332 8.086 1.00 51.09 268 ALA A O 1
ATOM 2116 N N . ASP A 1 269 ? 19.395 5.977 6.398 1.00 55.44 269 ASP A N 1
ATOM 2117 C CA . ASP A 1 269 ? 19.817 7.374 6.405 1.00 55.44 269 ASP A CA 1
ATOM 2118 C C . ASP A 1 269 ? 18.798 8.308 7.088 1.00 55.44 269 ASP A C 1
ATOM 2120 O O . ASP A 1 269 ? 17.587 8.080 7.127 1.00 55.44 269 ASP A O 1
ATOM 2124 N N . HIS A 1 270 ? 19.320 9.391 7.662 1.00 56.84 270 HIS A N 1
ATOM 2125 C CA . HIS A 1 270 ? 18.538 10.495 8.222 1.00 56.84 270 HIS A CA 1
ATOM 2126 C C . HIS A 1 270 ? 18.198 11.548 7.153 1.00 56.84 270 HIS A C 1
ATOM 2128 O O . HIS A 1 270 ? 18.086 12.726 7.480 1.00 56.84 270 HIS A O 1
ATOM 2134 N N . GLN A 1 271 ? 18.143 11.176 5.870 1.00 64.25 271 GLN A N 1
ATOM 2135 C CA . GLN A 1 271 ? 17.991 12.131 4.764 1.00 64.25 271 GLN A CA 1
ATOM 2136 C C . GLN A 1 271 ? 16.788 11.834 3.871 1.00 64.25 271 GLN A C 1
ATOM 2138 O O . GLN A 1 271 ? 16.322 12.738 3.187 1.00 64.25 271 GLN A O 1
ATOM 2143 N N . SER A 1 272 ? 16.273 10.607 3.891 1.00 71.31 272 SER A N 1
ATOM 2144 C CA . SER A 1 272 ? 15.252 10.134 2.957 1.00 71.31 272 SER A CA 1
ATOM 2145 C C . SER A 1 272 ? 13.903 9.792 3.608 1.00 71.31 272 SER A C 1
ATOM 2147 O O . SER A 1 272 ? 12.912 9.639 2.900 1.00 71.31 272 SER A O 1
ATOM 2149 N N . ASN A 1 273 ? 13.830 9.780 4.946 1.00 83.19 273 ASN A N 1
ATOM 2150 C CA . ASN A 1 273 ? 12.579 9.711 5.722 1.00 83.19 273 ASN A CA 1
ATOM 2151 C C . ASN A 1 273 ? 12.125 11.100 6.173 1.00 83.19 273 ASN A C 1
ATOM 2153 O O . ASN A 1 273 ? 11.786 11.311 7.336 1.00 83.19 273 ASN A O 1
ATOM 2157 N N . TYR A 1 274 ? 12.192 12.082 5.281 1.00 88.75 274 TYR A N 1
ATOM 2158 C CA . TYR A 1 274 ? 11.697 13.420 5.572 1.00 88.75 274 TYR A CA 1
ATOM 2159 C C . TYR A 1 274 ? 10.173 13.410 5.707 1.00 88.75 274 TYR A C 1
ATOM 2161 O O . TYR A 1 274 ? 9.468 12.670 5.021 1.00 88.75 274 TYR A O 1
ATOM 2169 N N . ARG A 1 275 ? 9.652 14.273 6.578 1.00 92.50 275 ARG A N 1
ATOM 2170 C CA . ARG A 1 275 ? 8.220 14.547 6.635 1.00 92.50 275 ARG A CA 1
ATOM 2171 C C . ARG A 1 275 ? 7.834 15.320 5.376 1.00 92.50 275 ARG A C 1
ATOM 2173 O O . ARG A 1 275 ? 8.456 16.337 5.065 1.00 92.50 275 ARG A O 1
ATOM 2180 N N . VAL A 1 276 ? 6.816 14.845 4.669 1.00 93.94 276 VAL A N 1
ATOM 2181 C CA . VAL A 1 276 ? 6.257 15.512 3.486 1.00 93.94 276 VAL A CA 1
ATOM 2182 C C . VAL A 1 276 ? 5.066 16.360 3.910 1.00 93.94 276 VAL A C 1
ATOM 2184 O O . VAL A 1 276 ? 4.200 15.877 4.640 1.00 93.94 276 VAL A O 1
ATOM 2187 N N . ASP A 1 277 ? 5.035 17.613 3.466 1.00 94.69 277 ASP A N 1
ATOM 2188 C CA . ASP A 1 277 ? 3.839 18.450 3.530 1.00 94.69 277 ASP A CA 1
ATOM 2189 C C . ASP A 1 277 ? 2.847 17.955 2.467 1.00 94.69 277 ASP A C 1
ATOM 2191 O O . ASP A 1 277 ? 3.184 17.989 1.282 1.00 94.69 277 ASP A O 1
ATOM 2195 N N . PRO A 1 278 ? 1.650 17.470 2.840 1.00 93.56 278 PRO A N 1
ATOM 2196 C CA . PRO A 1 278 ? 0.706 16.939 1.866 1.00 93.56 278 PRO A CA 1
ATOM 2197 C C . PRO A 1 278 ? 0.228 17.959 0.830 1.00 93.56 278 PRO A C 1
ATOM 2199 O O . PRO A 1 278 ? -0.095 17.562 -0.282 1.00 93.56 278 PRO A O 1
ATOM 2202 N N . ALA A 1 279 ? 0.172 19.249 1.177 1.00 92.81 279 ALA A N 1
ATOM 2203 C CA . ALA A 1 279 ? -0.381 20.286 0.309 1.00 92.81 279 ALA A CA 1
ATOM 2204 C C . ALA A 1 279 ? 0.588 20.708 -0.792 1.00 92.81 279 ALA A C 1
ATOM 2206 O O . ALA A 1 279 ? 0.172 21.000 -1.907 1.00 92.81 279 ALA A O 1
ATOM 2207 N N . THR A 1 280 ? 1.881 20.744 -0.484 1.00 93.31 280 THR A N 1
ATOM 2208 C CA . THR A 1 280 ? 2.913 21.162 -1.443 1.00 93.31 280 THR A CA 1
ATOM 2209 C C . THR A 1 280 ? 3.739 19.996 -1.971 1.00 93.31 280 THR A C 1
ATOM 2211 O O . THR A 1 280 ? 4.529 20.175 -2.894 1.00 93.31 280 THR A O 1
ATOM 2214 N N . GLN A 1 281 ? 3.621 18.820 -1.348 1.00 94.19 281 GLN A N 1
ATOM 2215 C CA . GLN A 1 281 ? 4.485 17.660 -1.559 1.00 94.19 281 GLN A CA 1
ATOM 2216 C C . GLN A 1 281 ? 5.977 18.011 -1.479 1.00 94.19 281 GLN A C 1
ATOM 2218 O O . GLN A 1 281 ? 6.809 17.472 -2.205 1.00 94.19 281 GLN A O 1
ATOM 2223 N N . THR A 1 282 ? 6.337 18.922 -0.570 1.00 94.75 282 THR A N 1
ATOM 2224 C CA . THR A 1 282 ? 7.730 19.278 -0.271 1.00 94.75 282 THR A CA 1
ATOM 2225 C C . THR A 1 282 ? 8.168 18.744 1.087 1.00 94.75 282 THR A C 1
ATOM 2227 O O . THR A 1 282 ? 7.351 18.455 1.958 1.00 94.75 282 THR A O 1
ATOM 2230 N N . GLU A 1 283 ? 9.479 18.667 1.303 1.00 93.69 283 GLU A N 1
ATOM 2231 C CA . GLU A 1 283 ? 10.057 18.400 2.623 1.00 93.69 283 GLU A CA 1
ATOM 2232 C C . GLU A 1 283 ? 9.646 19.489 3.626 1.00 93.69 283 GLU A C 1
ATOM 2234 O O . GLU A 1 283 ? 9.880 20.677 3.386 1.00 93.69 283 GLU A O 1
ATOM 2239 N N . VAL A 1 284 ? 9.107 19.098 4.781 1.00 94.25 284 VAL A N 1
ATOM 2240 C CA . VAL A 1 284 ? 8.841 20.027 5.885 1.00 94.25 284 VAL A CA 1
ATOM 2241 C C . VAL A 1 284 ? 10.167 20.550 6.435 1.00 94.25 284 VAL A C 1
ATOM 2243 O O . VAL A 1 284 ? 11.092 19.778 6.709 1.00 94.25 284 VAL A O 1
ATOM 2246 N N . ARG A 1 285 ? 10.260 21.871 6.628 1.00 94.25 285 ARG A N 1
ATOM 2247 C CA . ARG A 1 285 ? 11.451 22.534 7.173 1.00 94.25 285 ARG A CA 1
ATOM 2248 C C . ARG A 1 285 ? 11.120 23.431 8.359 1.00 94.25 285 ARG A C 1
ATOM 2250 O O . ARG A 1 285 ? 10.165 24.195 8.310 1.00 94.25 285 ARG A O 1
ATOM 2257 N N . VAL A 1 286 ? 11.963 23.378 9.388 1.00 94.19 286 VAL A N 1
ATOM 2258 C CA . VAL A 1 286 ? 11.936 24.276 10.555 1.00 94.19 286 VAL A CA 1
ATOM 2259 C C . VAL A 1 286 ? 13.326 24.887 10.696 1.00 94.19 286 VAL A C 1
ATOM 2261 O O . VAL A 1 286 ? 14.325 24.167 10.670 1.00 94.19 286 VAL A O 1
ATOM 2264 N N . ASP A 1 287 ? 13.408 26.219 10.750 1.00 94.06 287 ASP A N 1
ATOM 2265 C CA . ASP A 1 287 ? 14.671 26.975 10.782 1.00 94.06 287 ASP A CA 1
ATOM 2266 C C . ASP A 1 287 ? 15.662 26.566 9.669 1.00 94.06 287 ASP A C 1
ATOM 2268 O O . ASP A 1 287 ? 16.870 26.430 9.873 1.00 94.06 287 ASP A O 1
ATOM 2272 N N . GLY A 1 288 ? 15.129 26.306 8.467 1.00 91.12 288 GLY A N 1
ATOM 2273 C CA . GLY A 1 288 ? 15.895 25.896 7.283 1.00 91.12 288 GLY A CA 1
ATOM 2274 C C . GLY A 1 288 ? 16.339 24.426 7.262 1.00 91.12 288 GLY A C 1
ATOM 2275 O O . GLY A 1 288 ? 16.889 23.975 6.252 1.00 91.12 288 GLY A O 1
ATOM 2276 N N . ARG A 1 289 ? 16.077 23.655 8.325 1.00 90.75 289 ARG A N 1
ATOM 2277 C CA . ARG A 1 289 ? 16.453 22.237 8.446 1.00 90.75 289 ARG A CA 1
ATOM 2278 C C . ARG A 1 289 ? 15.289 21.322 8.093 1.00 90.75 289 ARG A C 1
ATOM 2280 O O . ARG A 1 289 ? 14.163 21.590 8.493 1.00 90.75 289 ARG A O 1
ATOM 2287 N N . VAL A 1 290 ? 15.577 20.236 7.375 1.00 90.81 290 VAL A N 1
ATOM 2288 C CA . VAL A 1 290 ? 14.585 19.203 7.038 1.00 90.81 290 VAL A CA 1
ATOM 2289 C C . VAL A 1 290 ? 14.150 18.473 8.305 1.00 90.81 290 VAL A C 1
ATOM 2291 O O . VAL A 1 290 ? 14.988 18.040 9.098 1.00 90.81 290 VAL A O 1
ATOM 2294 N N . VAL A 1 291 ? 12.840 18.333 8.479 1.00 91.88 291 VAL A N 1
ATOM 2295 C CA . VAL A 1 291 ? 12.228 17.559 9.559 1.00 91.88 291 VAL A CA 1
ATOM 2296 C C . VAL A 1 291 ? 12.063 16.115 9.096 1.00 91.88 291 VAL A C 1
ATOM 2298 O O . VAL A 1 291 ? 11.495 15.868 8.035 1.00 91.88 291 VAL A O 1
ATOM 2301 N N . MET A 1 292 ? 12.552 15.161 9.888 1.00 89.38 292 MET A N 1
ATOM 2302 C CA . MET A 1 292 ? 12.311 13.736 9.643 1.00 89.38 292 MET A CA 1
ATOM 2303 C C . MET A 1 292 ? 10.914 13.343 10.114 1.00 89.38 292 MET A C 1
ATOM 2305 O O . MET A 1 292 ? 10.417 13.887 11.100 1.00 89.38 292 MET A O 1
ATOM 2309 N N . ASP A 1 293 ? 10.289 12.403 9.413 1.00 89.69 293 ASP A N 1
ATOM 2310 C CA . ASP A 1 293 ? 9.003 11.844 9.797 1.00 89.69 293 ASP A CA 1
ATOM 2311 C C . ASP A 1 293 ? 9.174 11.035 11.096 1.00 89.69 293 ASP A C 1
ATOM 2313 O O . ASP A 1 293 ? 9.889 10.030 11.101 1.00 89.69 293 ASP A O 1
ATOM 2317 N N . PRO A 1 294 ? 8.567 11.464 12.217 1.00 86.31 294 PRO A N 1
ATOM 2318 C CA . PRO A 1 294 ? 8.750 10.798 13.503 1.00 86.31 294 PRO A CA 1
ATOM 2319 C C . PRO A 1 294 ? 8.067 9.423 13.565 1.00 86.31 294 PRO A C 1
ATOM 2321 O O . PRO A 1 294 ? 8.393 8.625 14.447 1.00 86.31 294 PRO A O 1
ATOM 2324 N N . GLY A 1 295 ? 7.130 9.139 12.651 1.00 84.56 295 GLY A N 1
ATOM 2325 C CA . GLY A 1 295 ? 6.462 7.846 12.547 1.00 84.56 295 GLY A CA 1
ATOM 2326 C C . GLY A 1 295 ? 7.351 6.773 11.920 1.00 84.56 295 GLY A C 1
ATOM 2327 O O . GLY A 1 295 ? 7.233 5.601 12.280 1.00 84.56 295 GLY A O 1
ATOM 2328 N N . ILE A 1 296 ? 8.278 7.165 11.038 1.00 88.00 296 ILE A N 1
ATOM 2329 C CA . ILE A 1 296 ? 9.177 6.238 10.347 1.00 88.00 296 ILE A CA 1
ATOM 2330 C C . ILE A 1 296 ? 10.452 6.048 11.162 1.00 88.00 296 ILE A C 1
ATOM 2332 O O . ILE A 1 296 ? 11.250 6.966 11.350 1.00 88.00 296 ILE A O 1
ATOM 2336 N N . ARG A 1 297 ? 10.679 4.816 11.622 1.00 83.25 297 ARG A N 1
ATOM 2337 C CA . ARG A 1 297 ? 11.876 4.465 12.392 1.00 83.25 297 ARG A CA 1
ATOM 2338 C C . ARG A 1 297 ? 12.965 3.910 11.474 1.00 83.25 297 ARG A C 1
ATOM 2340 O O . ARG A 1 297 ? 12.805 2.799 10.967 1.00 83.25 297 ARG A O 1
ATOM 2347 N N . PRO A 1 298 ? 14.077 4.638 11.266 1.00 75.50 298 PRO A N 1
ATOM 2348 C CA . PRO A 1 298 ? 15.191 4.117 10.497 1.00 75.50 298 PRO A CA 1
ATOM 2349 C C . PRO A 1 298 ? 15.884 2.981 11.256 1.00 75.50 298 PRO A C 1
ATOM 2351 O O . PRO A 1 298 ? 16.063 3.042 12.473 1.00 75.50 298 PRO A O 1
ATOM 2354 N N . MET A 1 299 ? 16.291 1.945 10.528 1.00 74.69 299 MET A N 1
ATOM 2355 C CA . MET A 1 299 ? 16.996 0.782 11.053 1.00 74.69 299 MET A CA 1
ATOM 2356 C C . MET A 1 299 ? 18.198 0.469 10.163 1.00 74.69 299 MET A C 1
ATOM 2358 O O . MET A 1 299 ? 18.030 0.384 8.944 1.00 74.69 299 MET A O 1
ATOM 2362 N N . PRO A 1 300 ? 19.395 0.221 10.734 1.00 71.62 300 PRO A N 1
ATOM 2363 C CA . PRO A 1 300 ? 20.616 -0.004 9.952 1.00 71.62 300 PRO A CA 1
ATOM 2364 C C . PRO A 1 300 ? 20.510 -1.128 8.912 1.00 71.62 300 PRO A C 1
ATOM 2366 O O . PRO A 1 300 ? 21.202 -1.111 7.900 1.00 71.62 300 PRO A O 1
ATOM 2369 N N . THR A 1 301 ? 19.647 -2.114 9.160 1.00 76.44 301 THR A N 1
ATOM 2370 C CA . THR A 1 301 ? 19.429 -3.277 8.292 1.00 76.44 301 THR A CA 1
ATOM 2371 C C . THR A 1 301 ? 18.273 -3.101 7.304 1.00 76.44 301 THR A C 1
ATOM 2373 O O . THR A 1 301 ? 18.012 -4.017 6.529 1.00 76.44 301 THR A O 1
ATOM 2376 N N . GLY A 1 302 ? 17.546 -1.976 7.337 1.00 79.88 302 GLY A N 1
ATOM 2377 C CA . GLY A 1 302 ? 16.325 -1.787 6.541 1.00 79.88 302 GLY A CA 1
ATOM 2378 C C . GLY A 1 302 ? 15.215 -2.783 6.879 1.00 79.88 302 GLY A C 1
ATOM 2379 O O . GLY A 1 302 ? 14.376 -3.099 6.038 1.00 79.88 302 GLY A O 1
ATOM 2380 N N . SER A 1 303 ? 15.248 -3.346 8.088 1.00 85.56 303 SER A N 1
ATOM 2381 C CA . SER A 1 303 ? 14.280 -4.332 8.549 1.00 85.56 303 SER A CA 1
ATOM 2382 C C . SER A 1 303 ? 13.891 -4.059 9.994 1.00 85.56 303 SER A C 1
ATOM 2384 O O . SER A 1 303 ? 14.749 -3.983 10.875 1.00 85.56 303 SER A O 1
ATOM 2386 N N . TYR A 1 304 ? 12.588 -3.943 10.235 1.00 87.69 304 TYR A N 1
ATOM 2387 C CA . TYR A 1 304 ? 12.012 -3.996 11.571 1.00 87.69 304 TYR A CA 1
ATOM 2388 C C . TYR A 1 304 ? 10.609 -4.567 11.575 1.00 87.69 304 TYR A C 1
ATOM 2390 O O . TYR A 1 304 ? 9.862 -4.449 10.601 1.00 87.69 304 TYR A O 1
ATOM 2398 N N . ASN A 1 305 ? 10.281 -5.141 12.725 1.00 92.88 305 ASN A N 1
ATOM 2399 C CA . ASN A 1 305 ? 8.925 -5.482 13.100 1.00 92.88 305 ASN A CA 1
ATOM 2400 C C . ASN A 1 305 ? 8.324 -4.306 13.869 1.00 92.88 305 ASN A C 1
ATOM 2402 O O . ASN A 1 305 ? 9.048 -3.580 14.558 1.00 92.88 305 ASN A O 1
ATOM 2406 N N . ALA A 1 306 ? 7.012 -4.137 13.788 1.00 94.50 306 ALA A N 1
ATOM 2407 C CA . ALA A 1 306 ? 6.306 -3.134 14.571 1.00 94.50 306 ALA A CA 1
ATOM 2408 C C . ALA A 1 306 ? 4.994 -3.688 15.119 1.00 94.50 306 ALA A C 1
ATOM 2410 O O . ALA A 1 306 ? 4.306 -4.452 14.442 1.00 94.50 306 ALA A O 1
ATOM 2411 N N . GLU A 1 307 ? 4.657 -3.261 16.330 1.00 96.88 307 GLU A N 1
ATOM 2412 C CA . GLU A 1 307 ? 3.317 -3.372 16.891 1.00 96.88 307 GLU A CA 1
ATOM 2413 C C . GLU A 1 307 ? 2.619 -2.027 16.699 1.00 96.88 307 GLU A C 1
ATOM 2415 O O . GLU A 1 307 ? 3.132 -0.988 17.121 1.00 96.88 307 GLU A O 1
ATOM 2420 N N . LEU A 1 308 ? 1.480 -2.052 16.015 1.00 97.25 308 LEU A N 1
ATOM 2421 C CA . LEU A 1 308 ? 0.686 -0.876 15.691 1.00 97.25 308 LEU A CA 1
ATOM 2422 C C . LEU A 1 308 ? -0.616 -0.950 16.473 1.00 97.25 308 LEU A C 1
ATOM 2424 O O . LEU A 1 308 ? -1.304 -1.968 16.419 1.00 97.25 308 LEU A O 1
ATOM 2428 N N . LEU A 1 309 ? -0.961 0.122 17.177 1.00 97.44 309 LEU A N 1
ATOM 2429 C CA . LEU A 1 309 ? -2.205 0.201 17.931 1.00 97.44 309 LEU A CA 1
ATOM 2430 C C . LEU A 1 309 ? -3.225 1.029 17.153 1.00 97.44 309 LEU A C 1
ATOM 2432 O O . LEU A 1 309 ? -2.897 2.095 16.626 1.00 97.44 309 LEU A O 1
ATOM 2436 N N . LYS A 1 310 ? -4.467 0.558 17.109 1.00 97.81 310 LYS A N 1
ATOM 2437 C CA . LYS A 1 310 ? -5.609 1.284 16.561 1.00 97.81 310 LYS A CA 1
ATOM 2438 C C . LYS A 1 310 ? -6.726 1.314 17.601 1.00 97.81 310 LYS A C 1
ATOM 2440 O O . LYS A 1 310 ? -7.179 0.269 18.070 1.00 97.81 310 LYS A O 1
ATOM 2445 N N . GLN A 1 311 ? -7.175 2.522 17.932 1.00 97.12 311 GLN A N 1
ATOM 2446 C CA . GLN A 1 311 ? -8.414 2.718 18.680 1.00 97.12 311 GLN A CA 1
ATOM 2447 C C . GLN A 1 311 ? -9.606 2.606 17.731 1.00 97.12 311 GLN A C 1
ATOM 2449 O O . GLN A 1 311 ? -9.541 3.091 16.601 1.00 97.12 311 GLN A O 1
ATOM 2454 N N . LEU A 1 312 ? -10.665 1.937 18.183 1.00 97.69 312 LEU A N 1
ATOM 2455 C CA . LEU A 1 312 ? -11.905 1.788 17.429 1.00 97.69 312 LEU A CA 1
ATOM 2456 C C . LEU A 1 312 ? -12.897 2.883 17.814 1.00 97.69 312 LEU A C 1
ATOM 2458 O O . LEU A 1 312 ? -12.913 3.337 18.957 1.00 97.69 312 LEU A O 1
ATOM 2462 N N . SER A 1 313 ? -13.768 3.255 16.875 1.00 97.06 313 SER A N 1
ATOM 2463 C CA . SER A 1 313 ? -14.903 4.125 17.185 1.00 97.06 313 SER A CA 1
ATOM 2464 C C . SER A 1 313 ? -15.815 3.476 18.241 1.00 97.06 313 SER A C 1
ATOM 2466 O O . SER A 1 313 ? -15.839 2.243 18.378 1.00 97.06 313 SER A O 1
ATOM 2468 N N . PRO A 1 314 ? -16.630 4.260 18.969 1.00 96.81 314 PRO A N 1
ATOM 2469 C CA . PRO A 1 314 ? -17.622 3.702 19.888 1.00 96.81 314 PRO A CA 1
ATOM 2470 C C . PRO A 1 314 ? -18.590 2.722 19.207 1.00 96.81 314 PRO A C 1
ATOM 2472 O O . PRO A 1 314 ? -18.918 1.681 19.779 1.00 96.81 314 PRO A O 1
ATOM 2475 N N . ALA A 1 315 ? -19.007 3.020 17.971 1.00 97.00 315 ALA A N 1
ATOM 2476 C CA . ALA A 1 315 ? -19.881 2.150 17.186 1.00 97.00 315 ALA A CA 1
ATOM 2477 C C . ALA A 1 315 ? -19.199 0.814 16.860 1.00 97.00 315 ALA A C 1
ATOM 2479 O O . ALA A 1 315 ? -19.759 -0.254 17.115 1.00 97.00 315 ALA A O 1
ATOM 2480 N N . MET A 1 316 ? -17.949 0.862 16.393 1.00 97.81 316 MET A N 1
ATOM 2481 C CA . MET A 1 316 ? -17.218 -0.345 16.025 1.00 97.81 316 MET A CA 1
ATOM 2482 C C . MET A 1 316 ? -16.820 -1.184 17.243 1.00 97.81 316 MET A C 1
ATOM 2484 O O . MET A 1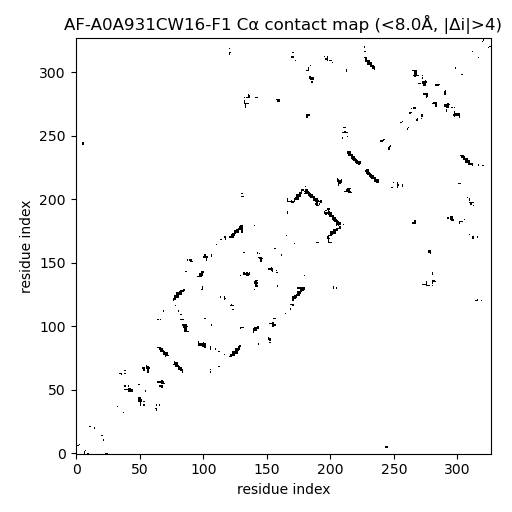 316 ? -16.854 -2.412 17.199 1.00 97.81 316 MET A O 1
ATOM 2488 N N . THR A 1 317 ? -16.541 -0.537 18.375 1.00 97.75 317 THR A N 1
ATOM 2489 C CA . THR A 1 317 ? -16.356 -1.212 19.667 1.00 97.75 317 THR A CA 1
ATOM 2490 C C . THR A 1 317 ? -17.607 -1.999 20.062 1.00 97.75 317 THR A C 1
ATOM 2492 O O . THR A 1 317 ? -17.510 -3.180 20.400 1.00 97.75 317 THR A O 1
ATOM 2495 N N . ALA A 1 318 ? -18.793 -1.388 19.962 1.00 97.56 318 ALA A N 1
ATOM 2496 C CA . ALA A 1 318 ? -20.060 -2.063 20.250 1.00 97.56 318 ALA A CA 1
ATOM 2497 C C . ALA A 1 318 ? -20.313 -3.244 19.293 1.00 97.56 318 ALA A C 1
ATOM 2499 O O . ALA A 1 318 ? -20.763 -4.310 19.723 1.00 97.56 318 ALA A O 1
ATOM 2500 N N . LYS A 1 319 ? -19.959 -3.095 18.008 1.00 97.12 319 LYS A N 1
ATOM 2501 C CA . LYS A 1 319 ? -20.004 -4.189 17.028 1.00 97.12 319 LYS A CA 1
ATOM 2502 C C . LYS A 1 319 ? -19.086 -5.346 17.425 1.00 97.12 319 LYS A C 1
ATOM 2504 O O . LYS A 1 319 ? -19.538 -6.492 17.438 1.00 97.12 319 LYS A O 1
ATOM 2509 N N . MET A 1 320 ? -17.827 -5.068 17.780 1.00 97.62 320 MET A N 1
ATOM 2510 C CA . MET A 1 320 ? -16.879 -6.102 18.215 1.00 97.62 320 MET A CA 1
ATOM 2511 C C . MET A 1 320 ? -17.354 -6.805 19.492 1.00 97.62 320 MET A C 1
ATOM 2513 O O . MET A 1 320 ? -17.259 -8.023 19.569 1.00 97.62 320 MET A O 1
ATOM 2517 N N . GLN A 1 321 ? -17.921 -6.073 20.456 1.00 97.44 321 GLN A N 1
ATOM 2518 C CA . GLN A 1 321 ? -18.504 -6.639 21.682 1.00 97.44 321 GLN A CA 1
ATOM 2519 C C . GLN A 1 321 ? -19.663 -7.595 21.400 1.00 97.44 321 GLN A C 1
ATOM 2521 O O . GLN A 1 321 ? -19.792 -8.627 22.056 1.00 97.44 321 GLN A O 1
ATOM 2526 N N . MET A 1 322 ? -20.505 -7.273 20.416 1.00 96.88 322 MET A N 1
ATOM 2527 C CA . MET A 1 322 ? -21.609 -8.142 20.012 1.00 96.88 322 MET A CA 1
ATOM 2528 C C . MET A 1 322 ? -21.112 -9.425 19.333 1.00 96.88 322 MET A C 1
ATOM 2530 O O . MET A 1 322 ? -21.654 -10.498 19.589 1.00 96.88 322 MET A O 1
ATOM 2534 N N . LEU A 1 323 ? -20.100 -9.321 18.465 1.00 96.38 323 LEU A N 1
ATOM 2535 C CA . LEU A 1 323 ? -19.539 -10.471 17.746 1.00 96.38 323 LEU A CA 1
ATOM 2536 C C . LEU A 1 323 ? -18.656 -11.350 18.643 1.00 96.38 323 LEU A C 1
ATOM 2538 O O . LEU A 1 323 ? -18.663 -12.574 18.512 1.00 96.38 323 LEU A O 1
ATOM 2542 N N . PHE A 1 324 ? -17.921 -10.730 19.566 1.00 96.38 324 PHE A N 1
ATOM 2543 C CA . PHE A 1 324 ? -16.914 -11.364 20.413 1.00 96.38 324 PHE A CA 1
ATOM 2544 C C . PHE A 1 324 ? -17.108 -10.967 21.889 1.00 96.38 324 PHE A C 1
ATOM 2546 O O . PHE A 1 324 ? -16.258 -10.293 22.463 1.00 96.38 324 PHE A O 1
ATOM 2553 N N . PRO A 1 325 ? -18.203 -11.399 22.546 1.00 93.81 325 PRO A N 1
ATOM 2554 C CA . PRO A 1 325 ? -18.536 -10.989 23.918 1.00 93.81 325 PRO A CA 1
ATOM 2555 C C . PRO A 1 325 ? -17.582 -11.546 24.987 1.00 93.81 325 PRO A C 1
ATOM 2557 O O . PRO A 1 325 ? -17.691 -11.210 26.167 1.00 93.81 325 PRO A O 1
ATOM 2560 N N . THR A 1 326 ? -16.680 -12.454 24.614 1.00 89.31 326 THR A N 1
ATOM 2561 C CA . THR A 1 326 ? -15.652 -13.027 25.487 1.00 89.31 326 THR A CA 1
ATOM 2562 C C . THR A 1 326 ? -14.375 -13.186 24.670 1.00 89.31 326 THR A C 1
ATOM 2564 O O . THR A 1 326 ? -14.353 -13.971 23.722 1.00 89.31 326 THR A O 1
ATOM 2567 N N . ILE A 1 327 ? -13.344 -12.425 25.038 1.00 81.88 327 ILE A N 1
ATOM 2568 C CA . ILE A 1 327 ? -12.026 -12.351 24.392 1.00 81.88 327 ILE A CA 1
ATOM 2569 C C . ILE A 1 327 ? -10.920 -12.456 25.432 1.00 81.88 327 ILE A C 1
ATOM 2571 O O . ILE A 1 327 ? -11.112 -11.916 26.546 1.00 81.88 327 ILE A O 1
#

Sequence (327 aa):
DGTTPNGKIIKYGPVDNFSTPPEVVADPDRYSLTKTQWIEAFFNTSTEPAGHGFDRVPPGQEPGFACYSFIPKAEIPIKVIVLDNTQREDDQSTAIHGHGFLDKARWQWLKEELADGDDQDQLMIIAAHIPIGVQKAGTFMEWLDNSANPDAPQNAVELPELLEELHRHPNLLMWVAGHRHVNAVKAFESPDPVHAPENGFWQVETSSLRDFPQQLRMFDIKLNSDYTISIFTTNVDPAAKPGTPAWTSRKYAVAAQQIVNTGVIYQADHQSNYRVDPATQTEVRVDGRVVMDPGIRPMPTGSYNAELLKQLSPAMTAKMQMLFPTI

Foldseek 3Di:
DPPDPLPPDDQDDPPVVDPDHDDDPDDVPDDDDDLLRVQVVQQVDPDPPRSPQQVQQDPPDDRNQRWGKDDPDPLAQEIETEAEQWADPQQPDPDDRQAGADAPVRVVVVLVVLVVSVVVLHQYEYEYAADAQQFFPPPSRYHDDPVVPVVGGGGPDAQVRVLVSLLVRLSYAEYEYESLQFFWKAKPARPCCPPRRSSIYMYTYHHDCQAPPNWDWDWDWDQDPQRKIKIKIATHDDDDDPPHSSNVSNVVNVVVCVPVVCPPPCQADPPRQFGADRVNRDFDDDPNDGHGRPRTHRDNRSDDMDIDIHDGDPVSSVVCCVSPVDD

Radius of gyration: 22.03 Å; Cα contacts (8 Å, |Δi|>4): 580; chains: 1; bounding box: 58×51×59 Å

Solvent-accessible surface area (backbone atoms only — not comparable to full-atom values): 18785 Å² total; per-residue (Å²): 113,72,87,41,101,72,55,67,87,72,84,80,76,65,68,87,81,42,99,59,81,77,78,66,75,87,52,95,86,69,74,86,72,51,67,49,56,52,55,55,47,39,51,73,55,97,58,84,59,62,22,72,57,62,78,44,34,63,86,90,62,62,93,61,63,71,40,30,59,50,58,92,42,91,92,49,59,42,37,41,37,38,42,64,28,60,41,68,89,83,46,78,68,88,69,76,79,50,22,22,28,33,44,61,67,55,48,52,49,51,53,52,54,52,51,48,30,58,79,67,65,22,36,31,34,40,42,33,49,51,58,78,69,66,44,35,70,91,69,51,47,14,71,51,80,39,78,92,44,76,90,36,76,53,46,63,61,54,59,50,58,49,51,52,53,56,39,72,37,36,44,37,53,33,40,37,20,33,81,80,38,40,48,47,42,38,66,46,73,25,98,42,60,88,87,41,48,16,25,22,36,35,37,41,31,37,26,29,80,73,41,62,76,32,31,48,73,47,76,50,77,39,81,43,83,85,53,30,36,42,37,39,38,39,69,39,77,73,89,54,62,84,90,37,63,68,34,51,45,59,55,47,20,53,48,46,42,65,70,71,56,50,69,70,39,60,27,54,42,97,76,60,44,42,28,39,36,53,84,76,27,37,72,35,65,59,96,87,38,78,37,64,31,85,55,47,78,65,28,91,73,41,64,66,65,47,81,43,80,42,54,54,40,74,67,53,36,53,51,47,44,72,77,48,78,76,112

Organism: NCBI:txid115781

pLDDT: mean 90.65, std 10.08, range [50.09, 98.94]

Mean predicted aligned error: 5.83 Å